Protein AF-0000000073542722 (afdb_homodimer)

Radius of gyration: 21.99 Å; Cα contacts (8 Å, |Δi|>4): 439; chains: 2; bounding box: 62×52×45 Å

Foldseek 3Di:
DDCLVCQVVVLVVLVVVCVVVVHDLQFKKWKWAAPDDDQVQVQVQVCVQVQQHGKGWPDWDQDPVVNTITTIIGGPHGHDPVRDDQWTARPPPRDTIGMHGHPPPSVPPPPPVCCVVVVLVVLQVPPDPPPVDDDCVVVSVVVSVVSVVVVVVVD/DDCLVCQVVVQVVLVVVCVVVVHDLQFKKWKWAAPDDDQVQVQVQVCVQVQQHGKHWPDWDQDPVVNTITTIIGGPHGHDPVRDDQWTARPPPRDTIGMHGHPPVSVVPPPPVCVVVVVLVCLQPPPDPCPPDPPCVVVSVVVSVVSVVVVVVVD

Nearest PDB structures (foldseek):
  3ced-assembly3_C  TM=4.565E-01  e=9.344E-01  Staphylococcus aureus subsp. aureus Mu50
  7qg6-assembly1_G  TM=3.590E-01  e=2.496E-01  Homo sapiens
  2pfd-assembly1_A  TM=4.730E-01  e=1.866E+00  Rattus norvegicus
  6m0s-assembly1_A  TM=3.247E-01  e=7.440E+00  Saccharomyces cerevisiae S288C
  3i4p-assembly1_A  TM=2.756E-01  e=4.791E+00  Agrobacterium fabrum str. C58

InterPro domains:
  IPR026523 Paraneoplastic antigen Ma [PTHR23095] (13-101)
  IPR048271 Paraneoplastic antigen Ma-like, N-terminal domain [PF20846] (13-100)

Organism: Merluccius polli (NCBI:txid89951)

Sequence (310 aa):
MDIQSVQAELVTELREWCEGEFLDEETALFALAPRGHEVAEIEETLGTVKAFGRVRVRGRKFNTKLNRLSVLCETREKLDPTKIPPDVKHPTTEDSWPVIIVGERTALGDAVKTPLKSLLDASASNDSAEYGHSGCWICCRKLRSLLVKIAAIVAMDIQSVQAELVTELREWCEGEFLDEETALFALAPRGHEVAEIEETLGTVKAFGRVRVRGRKFNTKLNRLSVLCETREKLDPTKIPPDVKHPTTEDSWPVIIVGERTALGDAVKTPLKSLLDASASNDSAEYGHSGCWICCRKLRSLLVKIAAIVA

Secondary structure (DSSP, 8-state):
--GGGGHHHHHHHHHHHHHHHT--GGGEEEEEE-TT--HHHHHHHHTTSGGG-SEEEEEEEEETTTTEEEEEEEESSPP-TTT--SEEE-TTT--EEEEEETT---SS-TTTHHHHHHHHHHHHHTT-----STT-HHHHHHHHHHHHHHHHHH-/--GGGGHHHHHHHHHHHHHHHT--GGGEEEEEE-TT--HHHHHHHHTTSGGG-SEEEEEEEEETTTTEEEEEEEESSPP-TTT--SEEE-TTT--EEEEEETT---SS-HHHHHHHHHHHHHHHHTT------GGGHHHHHHHHHHHHHHHHHH-

Solvent-accessible surface area (backbone atoms only — not comparable to full-atom values): 17109 Å² total; per-residue (Å²): 110,60,66,80,71,44,42,71,59,50,41,52,50,51,52,25,34,26,60,37,61,70,48,61,63,56,27,34,35,38,37,40,34,70,77,90,67,51,70,68,56,50,28,54,45,56,32,67,42,70,61,34,37,58,44,42,78,70,43,41,26,39,34,75,66,69,69,25,25,43,29,39,32,39,33,72,32,68,63,50,78,90,67,56,62,65,50,46,58,35,88,84,82,61,48,73,22,44,47,48,49,70,78,61,65,51,83,72,54,84,60,54,66,46,45,51,52,42,42,52,50,44,48,63,59,54,68,64,76,68,68,79,68,85,85,57,61,67,63,53,52,52,50,41,55,48,48,51,50,49,44,49,57,67,70,98,61,65,78,68,41,39,65,60,50,40,52,50,50,52,24,33,26,63,38,61,70,48,59,62,56,27,34,35,36,38,40,36,68,75,90,69,51,70,71,57,50,27,54,43,56,34,67,41,72,61,34,37,59,45,41,77,70,43,41,24,39,33,75,63,68,69,27,25,42,28,38,32,38,32,70,33,68,63,50,81,89,66,55,62,64,51,45,59,35,89,85,81,60,48,73,24,43,46,47,50,71,78,60,68,44,84,73,46,85,65,52,64,48,45,51,52,43,42,51,50,42,54,64,59,59,70,64,81,68,72,78,70,85,86,55,60,67,60,51,54,52,50,43,55,46,46,52,50,48,44,56,63,73,77

pLDDT: mean 75.58, std 27.24, range [29.19, 98.88]

Structure (mmCIF, N/CA/C/O backbone):
data_AF-0000000073542722-model_v1
#
loop_
_entity.id
_entity.type
_entity.pdbx_description
1 polymer 'Paraneoplastic antigen Ma-like N-terminal domain-containing protein'
#
loop_
_atom_site.group_PDB
_atom_site.id
_atom_site.type_symbol
_atom_site.label_atom_id
_atom_site.label_alt_id
_atom_site.label_comp_id
_atom_site.label_asym_id
_atom_site.label_entity_id
_atom_site.label_seq_id
_atom_site.pdbx_PDB_ins_code
_atom_site.Cartn_x
_atom_site.Cartn_y
_atom_site.Cartn_z
_atom_site.occupancy
_atom_site.B_iso_or_equiv
_atom_site.auth_seq_id
_atom_site.auth_comp_id
_atom_site.auth_asym_id
_atom_site.auth_atom_id
_atom_site.pdbx_PDB_model_num
ATOM 1 N N . MET A 1 1 ? -7.281 18.078 -10.078 1 58.59 1 MET A N 1
ATOM 2 C CA . MET A 1 1 ? -8.242 17.578 -9.102 1 58.59 1 MET A CA 1
ATOM 3 C C . MET A 1 1 ? -7.871 18.031 -7.695 1 58.59 1 MET A C 1
ATOM 5 O O . MET A 1 1 ? -6.691 18.188 -7.375 1 58.59 1 MET A O 1
ATOM 9 N N . ASP A 1 2 ? -8.844 18.5 -7.102 1 76.5 2 ASP A N 1
ATOM 10 C CA . ASP A 1 2 ? -8.648 19.031 -5.754 1 76.5 2 ASP A CA 1
ATOM 11 C C . ASP A 1 2 ? -8.547 17.906 -4.727 1 76.5 2 ASP A C 1
ATOM 13 O O . ASP A 1 2 ? -9.297 16.922 -4.797 1 76.5 2 ASP A O 1
ATOM 17 N N . ILE A 1 3 ? -7.598 17.906 -3.889 1 81.69 3 ILE A N 1
ATOM 18 C CA . ILE A 1 3 ? -7.309 16.906 -2.869 1 81.69 3 ILE A CA 1
ATOM 19 C C . ILE A 1 3 ? -8.531 16.719 -1.976 1 81.69 3 ILE A C 1
ATOM 21 O O . ILE A 1 3 ? -8.805 15.602 -1.521 1 81.69 3 ILE A O 1
ATOM 25 N N . GLN A 1 4 ? -9.234 17.797 -1.772 1 77.75 4 GLN A N 1
ATOM 26 C CA . GLN A 1 4 ? -10.414 17.719 -0.908 1 77.75 4 GLN A CA 1
ATOM 27 C C . GLN A 1 4 ? -11.484 16.812 -1.507 1 77.75 4 GLN A C 1
ATOM 29 O O . GLN A 1 4 ? -12.211 16.141 -0.776 1 77.75 4 GLN A O 1
ATOM 34 N N . SER A 1 5 ? -11.508 16.75 -2.811 1 78.62 5 SER A N 1
ATOM 35 C CA . SER A 1 5 ? -12.539 15.969 -3.482 1 78.62 5 SER A CA 1
ATOM 36 C C . SER A 1 5 ? -12.227 14.477 -3.422 1 78.62 5 SER A C 1
ATOM 38 O O . SER A 1 5 ? -13.117 13.641 -3.59 1 78.62 5 SER A O 1
ATOM 40 N N . VAL A 1 6 ? -10.992 14.133 -3.094 1 84.94 6 VAL A N 1
ATOM 41 C CA . VAL A 1 6 ? -10.609 12.727 -3.107 1 84.94 6 VAL A CA 1
ATOM 42 C C . VAL A 1 6 ? -10.102 12.312 -1.729 1 84.94 6 VAL A C 1
ATOM 44 O O . VAL A 1 6 ? -9.406 11.305 -1.593 1 84.94 6 VAL A O 1
ATOM 47 N N . GLN A 1 7 ? -10.406 13.07 -0.742 1 87.25 7 GLN A N 1
ATOM 48 C CA . GLN A 1 7 ? -9.875 12.836 0.598 1 87.25 7 GLN A CA 1
ATOM 49 C C . GLN A 1 7 ? -10.344 11.492 1.147 1 87.25 7 GLN A C 1
ATOM 51 O O . GLN A 1 7 ? -9.57 10.766 1.775 1 87.25 7 GLN A O 1
ATOM 56 N N . ALA A 1 8 ? -11.641 11.164 0.951 1 86 8 ALA A N 1
ATOM 57 C CA . ALA A 1 8 ? -12.172 9.898 1.442 1 86 8 ALA A CA 1
ATOM 58 C C . ALA A 1 8 ? -11.461 8.711 0.798 1 86 8 ALA A C 1
ATOM 60 O O . ALA A 1 8 ? -11.18 7.711 1.461 1 86 8 ALA A O 1
ATOM 61 N N . GLU A 1 9 ? -11.203 8.891 -0.503 1 88.75 9 GLU A N 1
ATOM 62 C CA . GLU A 1 9 ? -10.492 7.844 -1.223 1 88.75 9 GLU A CA 1
ATOM 63 C C . GLU A 1 9 ? -9.062 7.703 -0.713 1 88.75 9 GLU A C 1
ATOM 65 O O . GLU A 1 9 ? -8.539 6.59 -0.595 1 88.75 9 GLU A O 1
ATOM 70 N N . LEU A 1 10 ? -8.438 8.781 -0.397 1 94.12 10 LEU A N 1
ATOM 71 C CA . LEU A 1 10 ? -7.062 8.781 0.094 1 94.12 10 LEU A CA 1
ATOM 72 C C . LEU A 1 10 ? -6.984 8.148 1.48 1 94.12 10 LEU A C 1
ATOM 74 O O . LEU A 1 10 ? -6.039 7.414 1.78 1 94.12 10 LEU A O 1
ATOM 78 N N . VAL A 1 11 ? -8.016 8.391 2.342 1 94.25 11 VAL A N 1
ATOM 79 C CA . VAL A 1 11 ? -8.047 7.809 3.676 1 94.25 11 VAL A CA 1
ATOM 80 C C . VAL A 1 11 ? -8.25 6.297 3.574 1 94.25 11 VAL A C 1
ATOM 82 O O . VAL A 1 11 ? -7.633 5.531 4.316 1 94.25 11 VAL A O 1
ATOM 85 N N . THR A 1 12 ? -9.109 5.891 2.664 1 92.56 12 THR A N 1
ATOM 86 C CA . THR A 1 12 ? -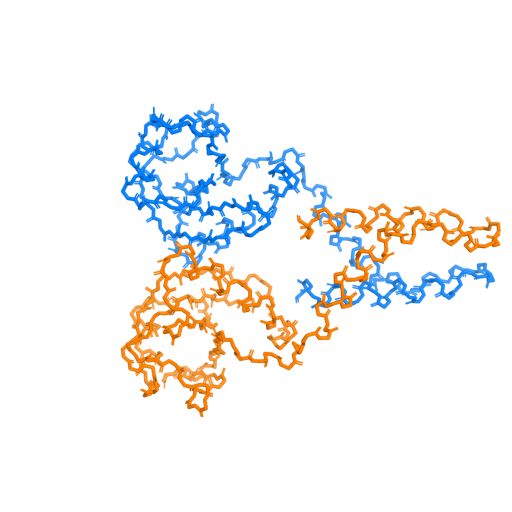9.32 4.461 2.457 1 92.56 12 THR A CA 1
ATOM 87 C C . THR A 1 12 ? -8.031 3.785 2.004 1 92.56 12 THR A C 1
ATOM 89 O O . THR A 1 12 ? -7.68 2.713 2.5 1 92.56 12 THR A O 1
ATOM 92 N N . GLU A 1 13 ? -7.348 4.445 1.066 1 95.38 13 GLU A N 1
ATOM 93 C CA . GLU A 1 13 ? -6.082 3.887 0.596 1 95.38 13 GLU A CA 1
ATOM 94 C C . GLU A 1 13 ? -5.055 3.82 1.724 1 95.38 13 GLU A C 1
ATOM 96 O O . GLU A 1 13 ? -4.301 2.852 1.826 1 95.38 13 GLU A O 1
ATOM 101 N N . LEU A 1 14 ? -5.016 4.848 2.514 1 97.31 14 LEU A N 1
ATOM 102 C CA . LEU A 1 14 ? -4.113 4.875 3.66 1 97.31 14 LEU A CA 1
ATOM 103 C C . LEU A 1 14 ? -4.406 3.717 4.609 1 97.31 14 LEU A C 1
ATOM 105 O O . LEU A 1 14 ? -3.488 3.037 5.066 1 97.31 14 LEU A O 1
ATOM 109 N N . ARG A 1 15 ? -5.637 3.434 4.926 1 95.69 15 ARG A N 1
ATOM 110 C CA . ARG A 1 15 ? -6.027 2.346 5.816 1 95.69 15 ARG A CA 1
ATOM 111 C C . ARG A 1 15 ? -5.637 0.992 5.234 1 95.69 15 ARG A C 1
ATOM 113 O O . ARG A 1 15 ? -5.113 0.131 5.945 1 95.69 15 ARG A O 1
ATOM 120 N N . GLU A 1 16 ? -5.898 0.826 3.969 1 95.81 16 GLU A N 1
ATOM 121 C CA . GLU A 1 16 ? -5.566 -0.423 3.289 1 95.81 16 GLU A CA 1
ATOM 122 C C . GLU A 1 16 ? -4.062 -0.672 3.297 1 95.81 16 GLU A C 1
ATOM 124 O O . GLU A 1 16 ? -3.617 -1.812 3.447 1 95.81 16 GLU A O 1
ATOM 129 N N . TRP A 1 17 ? -3.336 0.405 3.055 1 98.44 17 TRP A N 1
ATOM 130 C CA . TRP A 1 17 ? -1.883 0.283 3.031 1 98.44 17 TRP A CA 1
ATOM 131 C C . TRP A 1 17 ? -1.337 -0.008 4.426 1 98.44 17 TRP A C 1
ATOM 133 O O . TRP A 1 17 ? -0.452 -0.851 4.59 1 98.44 17 TRP A O 1
ATOM 143 N N . CYS A 1 18 ? -1.857 0.597 5.516 1 97.44 18 CYS A N 1
ATOM 144 C CA . CYS A 1 18 ? -1.473 0.306 6.895 1 97.44 18 CYS A CA 1
ATOM 145 C C . CYS A 1 18 ? -1.738 -1.154 7.238 1 97.44 18 CYS A C 1
ATOM 147 O O . CYS A 1 18 ? -0.894 -1.818 7.84 1 97.44 18 CYS A O 1
ATOM 149 N N . GLU A 1 19 ? -2.908 -1.57 6.863 1 96.12 19 GLU A N 1
ATOM 150 C CA . GLU A 1 19 ? -3.252 -2.965 7.129 1 96.12 19 GLU A CA 1
ATOM 151 C C . GLU A 1 19 ? -2.262 -3.914 6.461 1 96.12 19 GLU A C 1
ATOM 153 O O . GLU A 1 19 ? -1.812 -4.883 7.074 1 96.12 19 GLU A O 1
ATOM 158 N N . GLY A 1 20 ? -1.967 -3.619 5.215 1 97.19 20 GLY A N 1
ATOM 159 C CA . GLY A 1 20 ? -1.05 -4.484 4.488 1 97.19 20 GLY A CA 1
ATOM 160 C C . GLY A 1 20 ? 0.352 -4.488 5.07 1 97.19 20 GLY A C 1
ATOM 161 O O . GLY A 1 20 ? 1.023 -5.52 5.078 1 97.19 20 GLY A O 1
ATOM 162 N N . GLU A 1 21 ? 0.78 -3.348 5.562 1 97.5 21 GLU A N 1
ATOM 163 C CA . GLU A 1 21 ? 2.131 -3.211 6.098 1 97.5 21 GLU A CA 1
ATOM 164 C C . GLU A 1 21 ? 2.156 -3.461 7.602 1 97.5 21 GLU A C 1
ATOM 166 O O . GLU A 1 21 ? 3.211 -3.379 8.234 1 97.5 21 GLU A O 1
ATOM 171 N N . PHE A 1 22 ? 1.086 -3.766 8.148 1 96.31 22 PHE A N 1
ATOM 172 C CA . PHE A 1 22 ? 0.956 -3.994 9.586 1 96.31 22 PHE A CA 1
ATOM 173 C C . PHE A 1 22 ? 1.427 -2.777 10.375 1 96.31 22 PHE A C 1
ATOM 175 O O . PHE A 1 22 ? 2.221 -2.906 11.305 1 96.31 22 PHE A O 1
ATOM 182 N N . LEU A 1 23 ? 0.949 -1.626 9.945 1 97.44 23 LEU A N 1
ATOM 183 C CA . LEU A 1 23 ? 1.237 -0.375 10.633 1 97.44 23 LEU A CA 1
ATOM 184 C C . LEU A 1 23 ? 0.064 0.041 11.516 1 97.44 23 LEU A C 1
ATOM 186 O O . LEU A 1 23 ? -1.091 -0.251 11.203 1 97.44 23 LEU A O 1
ATOM 190 N N . ASP A 1 24 ? 0.452 0.712 12.633 1 97.44 24 ASP A N 1
ATOM 191 C CA . ASP A 1 24 ? -0.558 1.35 13.477 1 97.44 24 ASP A CA 1
ATOM 192 C C . ASP A 1 24 ? -1.051 2.652 12.844 1 97.44 24 ASP A C 1
ATOM 194 O O . ASP A 1 24 ? -0.267 3.578 12.625 1 97.44 24 ASP A O 1
ATOM 198 N N . GLU A 1 25 ? -2.326 2.699 12.578 1 96.31 25 GLU A N 1
ATOM 199 C CA . GLU A 1 25 ? -2.934 3.863 11.938 1 96.31 25 GLU A CA 1
ATOM 200 C C . GLU A 1 25 ? -2.725 5.121 12.781 1 96.31 25 GLU A C 1
ATOM 202 O O . GLU A 1 25 ? -2.734 6.234 12.25 1 96.31 25 GLU A O 1
ATOM 207 N N . GLU A 1 26 ? -2.467 5.004 14.078 1 96.38 26 GLU A N 1
ATOM 208 C CA . GLU A 1 26 ? -2.291 6.148 14.969 1 96.38 26 GLU A CA 1
ATOM 209 C C . GLU A 1 26 ? -0.931 6.809 14.758 1 96.38 26 GLU A C 1
ATOM 211 O O . GLU A 1 26 ? -0.708 7.938 15.195 1 96.38 26 GLU A O 1
ATOM 216 N N . THR A 1 27 ? -0.002 6.082 14.031 1 98.25 27 THR A N 1
ATOM 217 C CA . THR A 1 27 ? 1.337 6.613 13.797 1 98.25 27 THR A CA 1
ATOM 218 C C . THR A 1 27 ? 1.651 6.652 12.305 1 98.25 27 THR A C 1
ATOM 220 O O . THR A 1 27 ? 2.818 6.73 11.914 1 98.25 27 THR A O 1
ATOM 223 N N . ALA A 1 28 ? 0.567 6.523 11.461 1 98.5 28 ALA A N 1
ATOM 224 C CA . ALA A 1 28 ? 0.782 6.465 10.023 1 98.5 28 ALA A CA 1
ATOM 225 C C . ALA A 1 28 ? 0.093 7.633 9.32 1 98.5 28 ALA A C 1
ATOM 227 O O . ALA A 1 28 ? -0.992 8.055 9.719 1 98.5 28 ALA A O 1
ATOM 228 N N . LEU A 1 29 ? 0.715 8.203 8.219 1 98 29 LEU A N 1
ATOM 229 C CA . LEU A 1 29 ? 0.141 9.273 7.41 1 98 29 LEU A CA 1
ATOM 230 C C . LEU A 1 29 ? 0.577 9.141 5.953 1 98 29 LEU A C 1
ATOM 232 O O . LEU A 1 29 ? 1.518 8.406 5.645 1 98 29 LEU A O 1
ATOM 236 N N . PHE A 1 30 ? -0.216 9.711 5.09 1 97.62 30 PHE A N 1
ATOM 237 C CA . PHE A 1 30 ? 0.194 9.984 3.719 1 97.62 30 PHE A CA 1
ATOM 238 C C . PHE A 1 30 ? 0.736 11.398 3.588 1 97.62 30 PHE A C 1
ATOM 240 O O . PHE A 1 30 ? 0.126 12.352 4.078 1 97.62 30 PHE A O 1
ATOM 247 N N . ALA A 1 31 ? 1.836 11.547 2.918 1 98.25 31 ALA A N 1
ATOM 248 C CA . ALA A 1 31 ? 2.279 12.82 2.354 1 98.25 31 ALA A CA 1
ATOM 249 C C . ALA A 1 31 ? 2.191 12.805 0.831 1 98.25 31 ALA A C 1
ATOM 251 O O . ALA A 1 31 ? 2.557 11.812 0.191 1 98.25 31 ALA A O 1
ATOM 252 N N . LEU A 1 32 ? 1.625 13.797 0.282 1 97.56 32 LEU A N 1
ATOM 253 C CA . LEU A 1 32 ? 1.564 13.945 -1.168 1 97.56 32 LEU A CA 1
ATOM 254 C C . LEU A 1 32 ? 2.678 14.859 -1.668 1 97.56 32 LEU A C 1
ATOM 256 O O . LEU A 1 32 ? 2.521 16.078 -1.689 1 97.56 32 LEU A O 1
ATOM 260 N N . ALA A 1 33 ? 3.775 14.234 -2.137 1 97.75 33 ALA A N 1
ATOM 261 C CA . ALA A 1 33 ? 4.984 14.961 -2.531 1 97.75 33 ALA A CA 1
ATOM 262 C C . ALA A 1 33 ? 5.137 14.984 -4.047 1 97.75 33 ALA A C 1
ATOM 264 O O . ALA A 1 33 ? 4.621 14.109 -4.746 1 97.75 33 ALA A O 1
ATOM 265 N N . PRO A 1 34 ? 5.785 16.062 -4.543 1 95.31 34 PRO A N 1
ATOM 266 C CA . PRO A 1 34 ? 6.148 16 -5.957 1 95.31 34 PRO A CA 1
ATOM 267 C C . PRO A 1 34 ? 7.051 14.82 -6.289 1 95.31 34 PRO A C 1
ATOM 269 O O . PRO A 1 34 ? 7.66 14.234 -5.391 1 95.31 34 PRO A O 1
ATOM 272 N N . ARG A 1 35 ? 7.027 14.43 -7.59 1 92.94 35 ARG A N 1
ATOM 273 C CA . ARG A 1 35 ? 7.926 13.375 -8.055 1 92.94 35 ARG A CA 1
ATOM 274 C C . ARG A 1 35 ? 9.383 13.82 -7.965 1 92.94 35 ARG A C 1
ATOM 276 O O . ARG A 1 35 ? 9.672 15.016 -7.965 1 92.94 35 ARG A O 1
ATOM 283 N N . GLY A 1 36 ? 10.297 12.836 -7.82 1 90.75 36 GLY A N 1
ATOM 284 C CA . GLY A 1 36 ? 11.711 13.133 -7.98 1 90.75 36 GLY A CA 1
ATOM 285 C C . GLY A 1 36 ? 12.445 13.266 -6.656 1 90.75 36 GLY A C 1
ATOM 286 O O . GLY A 1 36 ? 13.672 13.406 -6.629 1 90.75 36 GLY A O 1
ATOM 287 N N . HIS A 1 37 ? 11.766 13.258 -5.59 1 93.62 37 HIS A N 1
ATOM 288 C CA . HIS A 1 37 ? 12.438 13.32 -4.297 1 93.62 37 HIS A CA 1
ATOM 289 C C . HIS A 1 37 ? 12.836 11.93 -3.811 1 93.62 37 HIS A C 1
ATOM 291 O O . HIS A 1 37 ? 12.055 10.984 -3.92 1 93.62 37 HIS A O 1
ATOM 297 N N . GLU A 1 38 ? 14.031 11.883 -3.205 1 95.25 38 GLU A N 1
ATOM 298 C CA . GLU A 1 38 ? 14.508 10.633 -2.611 1 95.25 38 GLU A CA 1
ATOM 299 C C . GLU A 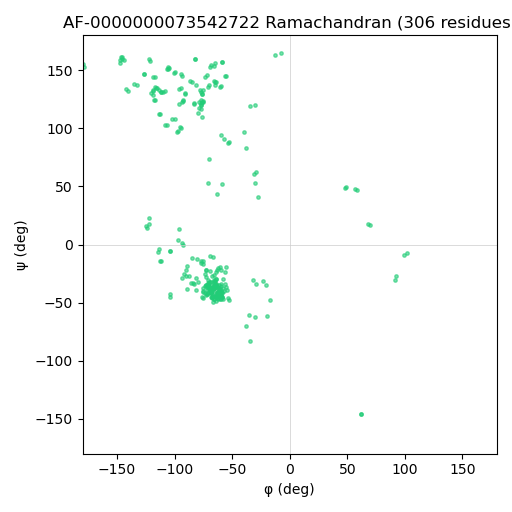1 38 ? 13.93 10.43 -1.216 1 95.25 38 GLU A C 1
ATOM 301 O O . GLU A 1 38 ? 13.484 11.391 -0.577 1 95.25 38 GLU A O 1
ATOM 306 N N . VAL A 1 39 ? 13.945 9.227 -0.77 1 97.31 39 VAL A N 1
ATOM 307 C CA . VAL A 1 39 ? 13.398 8.836 0.523 1 97.31 39 VAL A CA 1
ATOM 308 C C . VAL A 1 39 ? 14 9.695 1.626 1 97.31 39 VAL A C 1
ATOM 310 O O . VAL A 1 39 ? 13.281 10.234 2.471 1 97.31 39 VAL A O 1
ATOM 313 N N . ALA A 1 40 ? 15.305 9.906 1.651 1 97.56 40 ALA A N 1
ATOM 314 C CA . ALA A 1 40 ? 15.984 10.688 2.684 1 97.56 40 ALA A CA 1
ATOM 315 C C . ALA A 1 40 ? 15.492 12.133 2.691 1 97.56 40 ALA A C 1
ATOM 317 O O . ALA A 1 40 ? 15.336 12.734 3.756 1 97.56 40 ALA A O 1
ATOM 318 N N . GLU A 1 41 ? 15.258 12.656 1.539 1 96.5 41 GLU A N 1
ATOM 319 C CA . GLU A 1 41 ? 14.773 14.031 1.428 1 96.5 41 GLU A CA 1
ATOM 320 C C . GLU A 1 41 ? 13.352 14.156 1.973 1 96.5 41 GLU A C 1
ATOM 322 O O . GLU A 1 41 ? 13.016 15.156 2.609 1 96.5 41 GLU A O 1
ATOM 327 N N . ILE A 1 42 ? 12.57 13.195 1.646 1 98.19 42 ILE A N 1
ATOM 328 C CA . ILE A 1 42 ? 11.188 13.203 2.111 1 98.19 42 ILE A CA 1
ATOM 329 C C . ILE A 1 42 ? 11.148 13.102 3.635 1 98.19 42 ILE A C 1
ATOM 331 O O . ILE A 1 42 ? 10.43 13.852 4.297 1 98.19 42 ILE A O 1
ATOM 335 N N . GLU A 1 43 ? 11.945 12.188 4.18 1 98.62 43 GLU A N 1
ATOM 336 C CA . GLU A 1 43 ? 12 12 5.625 1 98.62 43 GLU A CA 1
ATOM 337 C C . GLU A 1 43 ? 12.508 13.258 6.328 1 98.62 43 GLU A C 1
ATOM 339 O O . GLU A 1 43 ? 11.984 13.648 7.371 1 98.62 43 GLU A O 1
ATOM 344 N N . GLU A 1 44 ? 13.445 13.852 5.789 1 97.62 44 GLU A N 1
ATOM 345 C CA . GLU A 1 44 ? 13.977 15.094 6.359 1 97.62 44 GLU A CA 1
ATOM 346 C C . GLU A 1 44 ? 12.93 16.203 6.316 1 97.62 44 GLU A C 1
ATOM 348 O O . GLU A 1 44 ? 12.75 16.938 7.297 1 97.62 44 GLU A O 1
ATOM 353 N N . THR A 1 45 ? 12.211 16.344 5.18 1 97.81 45 THR A N 1
ATOM 354 C CA . THR A 1 45 ? 11.195 17.375 5.027 1 97.81 45 THR A CA 1
ATOM 355 C C . THR A 1 45 ? 10.062 17.188 6.035 1 97.81 45 THR A C 1
ATOM 357 O O . THR A 1 45 ? 9.688 18.125 6.742 1 97.81 45 THR A O 1
ATOM 360 N N . LEU A 1 46 ? 9.562 15.977 6.172 1 98.25 46 LEU A N 1
ATOM 361 C CA . LEU A 1 46 ? 8.445 15.688 7.066 1 98.25 46 LEU A CA 1
ATOM 362 C C . LEU A 1 46 ? 8.891 15.734 8.523 1 98.25 46 LEU A C 1
ATOM 364 O O . LEU A 1 46 ? 8.109 16.094 9.406 1 98.25 46 LEU A O 1
ATOM 368 N N . GLY A 1 47 ? 10.164 15.438 8.727 1 97.81 47 GLY A N 1
ATOM 369 C CA . GLY A 1 47 ? 10.719 15.453 10.07 1 97.81 47 GLY A CA 1
ATOM 370 C C . GLY A 1 47 ? 10.82 16.844 10.656 1 97.81 47 GLY A C 1
ATOM 371 O O . GLY A 1 47 ? 11.031 17.016 11.859 1 97.81 47 GLY A O 1
ATOM 372 N N . THR A 1 48 ? 10.609 17.797 9.891 1 96.44 48 THR A N 1
ATOM 373 C CA . THR A 1 48 ? 10.648 19.172 10.367 1 96.44 48 THR A CA 1
ATOM 374 C C . THR A 1 48 ? 9.406 19.484 11.203 1 96.44 48 THR A C 1
ATOM 376 O O . THR A 1 48 ? 9.398 20.453 11.961 1 96.44 48 THR A O 1
ATOM 379 N N . VAL A 1 49 ? 8.305 18.75 10.945 1 97.38 49 VAL A N 1
ATOM 380 C CA . VAL A 1 49 ? 7.09 18.938 11.727 1 97.38 49 VAL A CA 1
ATOM 381 C C . VAL A 1 49 ? 7.246 18.281 13.094 1 97.38 49 VAL A C 1
ATOM 383 O O . VAL A 1 49 ? 7.312 17.047 13.188 1 97.38 49 VAL A O 1
ATOM 386 N N . LYS A 1 50 ? 7.344 18.969 14.094 1 96.75 50 LYS A N 1
ATOM 387 C CA . LYS A 1 50 ? 7.598 18.5 15.453 1 96.75 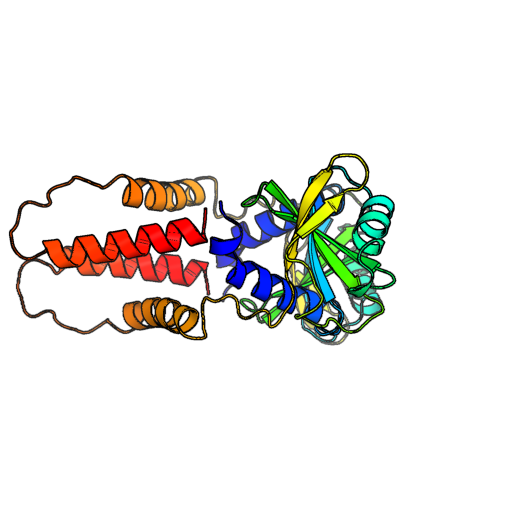50 LYS A CA 1
ATOM 388 C C . LYS A 1 50 ? 6.578 17.453 15.867 1 96.75 50 LYS A C 1
ATOM 390 O O . LYS A 1 50 ? 6.914 16.5 16.578 1 96.75 50 LYS A O 1
ATOM 395 N N . ALA A 1 51 ? 5.316 17.578 15.516 1 97.31 51 ALA A N 1
ATOM 396 C CA . ALA A 1 51 ? 4.23 16.688 15.914 1 97.31 51 ALA A CA 1
ATOM 397 C C . ALA A 1 51 ? 4.473 15.273 15.391 1 97.31 51 ALA A C 1
ATOM 399 O O . ALA A 1 51 ? 3.867 14.32 15.875 1 97.31 51 ALA A O 1
ATOM 400 N N . PHE A 1 52 ? 5.332 15.125 14.359 1 98.06 52 PHE A N 1
ATOM 401 C CA . PHE A 1 52 ? 5.586 13.812 13.766 1 98.06 52 PHE A CA 1
ATOM 402 C C . PHE A 1 52 ? 6.742 13.117 14.469 1 98.06 52 PHE A C 1
ATOM 404 O O . PHE A 1 52 ? 6.836 11.883 14.453 1 98.06 52 PHE A O 1
ATOM 411 N N . GLY A 1 53 ? 7.723 13.898 15.086 1 97.69 53 GLY A N 1
ATOM 412 C CA . GLY A 1 53 ? 9 13.305 15.445 1 97.69 53 GLY A CA 1
ATOM 413 C C . GLY A 1 53 ? 9.773 12.781 14.242 1 97.69 53 GLY A C 1
ATOM 414 O O . GLY A 1 53 ? 9.797 13.414 13.188 1 97.69 53 GLY A O 1
ATOM 415 N N . ARG A 1 54 ? 10.484 11.688 14.477 1 98.25 54 ARG A N 1
ATOM 416 C CA . ARG A 1 54 ? 11.164 11.039 13.359 1 98.25 54 ARG A CA 1
ATOM 417 C C . ARG A 1 54 ? 10.164 10.375 12.414 1 98.25 54 ARG A C 1
ATOM 419 O O . ARG A 1 54 ? 9.188 9.781 12.859 1 98.25 54 ARG A O 1
ATOM 426 N N . VAL A 1 55 ? 10.406 10.555 11.172 1 98.81 55 VAL A N 1
ATOM 427 C CA . VAL A 1 55 ? 9.516 10 10.156 1 98.81 55 VAL A CA 1
ATOM 428 C C . VAL A 1 55 ? 10.266 8.977 9.305 1 98.81 55 VAL A C 1
ATOM 430 O O . VAL A 1 55 ? 11.43 9.195 8.945 1 98.81 55 VAL A O 1
ATOM 433 N N . ARG A 1 56 ? 9.625 7.859 9.055 1 98.81 56 ARG A N 1
ATOM 434 C CA . ARG A 1 56 ? 10.164 6.828 8.172 1 98.81 56 ARG A CA 1
ATOM 435 C C . ARG A 1 56 ? 9.227 6.574 7 1 98.81 56 ARG A C 1
ATOM 437 O O . ARG A 1 56 ? 8.016 6.398 7.188 1 98.81 56 ARG A O 1
ATOM 444 N N . VAL A 1 57 ? 9.773 6.586 5.82 1 98.75 57 VAL A N 1
ATOM 445 C CA . VAL A 1 57 ? 9.008 6.23 4.629 1 98.75 57 VAL A CA 1
ATOM 446 C C . VAL A 1 57 ? 8.844 4.711 4.559 1 98.75 57 VAL A C 1
ATOM 448 O O . VAL A 1 57 ? 9.82 3.969 4.668 1 98.75 57 VAL A O 1
ATOM 451 N N . ARG A 1 58 ? 7.617 4.273 4.375 1 98.56 58 ARG A N 1
ATOM 452 C CA . ARG A 1 58 ? 7.309 2.85 4.332 1 98.56 58 ARG A CA 1
ATOM 453 C C . ARG A 1 58 ? 6.887 2.424 2.93 1 98.56 58 ARG A C 1
ATOM 455 O O . ARG A 1 58 ? 6.824 1.229 2.631 1 98.56 58 ARG A O 1
ATOM 462 N N . GLY A 1 59 ? 6.574 3.389 2.031 1 98.44 59 GLY A N 1
ATOM 463 C CA . GLY A 1 59 ? 6.203 3.109 0.653 1 98.44 59 GLY A CA 1
ATOM 464 C C . GLY A 1 59 ? 5.91 4.363 -0.152 1 98.44 59 GLY A C 1
ATOM 465 O O . GLY A 1 59 ? 5.625 5.418 0.416 1 98.44 59 GLY A O 1
ATOM 466 N N . ARG A 1 60 ? 6.062 4.266 -1.421 1 98.44 60 ARG A N 1
ATOM 467 C CA . ARG A 1 60 ? 5.762 5.348 -2.355 1 98.44 60 ARG A CA 1
ATOM 468 C C . ARG A 1 60 ? 4.984 4.824 -3.561 1 98.44 60 ARG A C 1
ATOM 470 O O . ARG A 1 60 ? 5.254 3.729 -4.055 1 98.44 60 ARG A O 1
ATOM 477 N N . LYS A 1 61 ? 4.031 5.543 -3.963 1 98.19 61 LYS A N 1
ATOM 478 C CA . LYS A 1 61 ? 3.211 5.238 -5.133 1 98.19 61 LYS A CA 1
ATOM 479 C C . LYS A 1 61 ? 2.859 6.508 -5.902 1 98.19 61 LYS A C 1
ATOM 481 O O . LYS A 1 61 ? 2.475 7.516 -5.305 1 98.19 61 LYS A O 1
ATOM 486 N N . PHE A 1 62 ? 3.016 6.426 -7.195 1 97.69 62 PHE A N 1
ATOM 487 C CA . PHE A 1 62 ? 2.625 7.586 -7.988 1 97.69 62 PHE A CA 1
ATOM 488 C C . PHE A 1 62 ? 1.11 7.648 -8.148 1 97.69 62 PHE A C 1
ATOM 490 O O . PHE A 1 62 ? 0.485 6.676 -8.578 1 97.69 62 PHE A O 1
ATOM 497 N N . ASN A 1 63 ? 0.627 8.766 -7.746 1 95.06 63 ASN A N 1
ATOM 498 C CA . ASN A 1 63 ? -0.795 9.055 -7.895 1 95.06 63 ASN A CA 1
ATOM 499 C C . ASN A 1 63 ? -1.078 9.844 -9.172 1 95.06 63 ASN A C 1
ATOM 501 O O . ASN A 1 63 ? -0.972 11.07 -9.188 1 95.06 63 ASN A O 1
ATOM 505 N N . THR A 1 64 ? -1.535 9.148 -10.156 1 89.88 64 THR A N 1
ATOM 506 C CA . THR A 1 64 ? -1.711 9.727 -11.484 1 89.88 64 THR A CA 1
ATOM 507 C C . THR A 1 64 ? -2.803 10.797 -11.469 1 89.88 64 THR A C 1
ATOM 509 O O . THR A 1 64 ? -2.701 11.805 -12.164 1 89.88 64 THR A O 1
ATOM 512 N N . LYS A 1 65 ? -3.859 10.57 -10.672 1 85.25 65 LYS A N 1
ATOM 513 C CA . LYS A 1 65 ? -4.973 11.516 -10.594 1 85.25 65 LYS A CA 1
ATOM 514 C C . LYS A 1 65 ? -4.523 12.852 -10.016 1 85.25 65 LYS A C 1
ATOM 516 O O . LYS A 1 65 ? -5.016 13.906 -10.422 1 85.25 65 LYS A O 1
ATOM 521 N N . LEU A 1 66 ? -3.576 12.859 -9.102 1 90.31 66 LEU A N 1
ATOM 522 C CA . LEU A 1 66 ? -3.135 14.062 -8.398 1 90.31 66 LEU A CA 1
ATOM 523 C C . LEU A 1 66 ? -1.794 14.547 -8.938 1 90.31 66 LEU A C 1
ATOM 525 O O . LEU A 1 66 ? -1.367 15.664 -8.641 1 90.31 66 LEU A O 1
ATOM 529 N N . ASN A 1 67 ? -1.225 13.703 -9.883 1 93.44 67 ASN A N 1
ATOM 530 C CA . ASN A 1 67 ? 0.118 13.992 -10.375 1 93.44 67 ASN A CA 1
ATOM 531 C C . ASN A 1 67 ? 1.088 14.273 -9.234 1 93.44 67 ASN A C 1
ATOM 533 O O . ASN A 1 67 ? 1.757 15.312 -9.219 1 93.44 67 ASN A O 1
ATOM 537 N N . ARG A 1 68 ? 1.101 13.367 -8.172 1 96 68 ARG A N 1
ATOM 538 C CA . ARG A 1 68 ? 1.946 13.414 -6.984 1 96 68 ARG A CA 1
ATOM 539 C C . ARG A 1 68 ? 2.326 12.016 -6.52 1 96 68 ARG A C 1
ATOM 541 O O . ARG A 1 68 ? 1.723 11.031 -6.945 1 96 68 ARG A O 1
ATOM 548 N N . LEU A 1 69 ? 3.377 11.945 -5.707 1 97.56 69 LEU A N 1
ATOM 549 C CA . LEU A 1 69 ? 3.686 10.711 -4.996 1 97.56 69 LEU A CA 1
ATOM 550 C C . LEU A 1 69 ? 2.863 10.602 -3.715 1 97.56 69 LEU A C 1
ATOM 552 O O . LEU A 1 69 ? 2.854 11.523 -2.898 1 97.56 69 LEU A O 1
ATOM 556 N N . SER A 1 70 ? 2.105 9.562 -3.588 1 97.69 70 SER A N 1
ATOM 557 C CA . SER A 1 70 ? 1.6 9.172 -2.277 1 97.69 70 SER A CA 1
ATOM 558 C C . SER A 1 70 ? 2.668 8.445 -1.465 1 97.69 70 SER A C 1
ATOM 560 O O . SER A 1 70 ? 3.129 7.375 -1.856 1 97.69 70 SER A O 1
ATOM 562 N N . VAL A 1 71 ? 3.018 9.023 -0.377 1 98.75 71 VAL A N 1
ATOM 563 C CA . VAL A 1 71 ? 4.098 8.477 0.439 1 98.75 71 VAL A CA 1
ATOM 564 C C . VAL A 1 71 ? 3.537 7.988 1.773 1 98.75 71 VAL A C 1
ATOM 566 O O . VAL A 1 71 ? 3.014 8.781 2.561 1 98.75 71 VAL A O 1
ATOM 569 N N . LEU A 1 72 ? 3.57 6.676 1.979 1 98.81 72 LEU A N 1
ATOM 570 C CA . LEU A 1 72 ? 3.209 6.098 3.27 1 98.81 72 LEU A CA 1
ATOM 571 C C . LEU A 1 72 ? 4.328 6.297 4.285 1 98.81 72 LEU A C 1
ATOM 573 O O . LEU A 1 72 ? 5.461 5.863 4.059 1 98.81 72 LEU A O 1
ATOM 577 N N . CYS A 1 73 ? 3.943 6.953 5.391 1 98.88 73 CYS A N 1
ATOM 578 C CA . CYS A 1 73 ? 4.949 7.285 6.391 1 98.88 73 CYS A CA 1
ATOM 579 C C . CYS A 1 73 ? 4.539 6.773 7.766 1 98.88 73 CYS A C 1
ATOM 581 O O . CYS A 1 73 ? 3.352 6.723 8.086 1 98.88 73 CYS A O 1
ATOM 583 N N . GLU A 1 74 ? 5.559 6.398 8.508 1 98.81 74 GLU A N 1
ATOM 584 C CA . GLU A 1 74 ? 5.422 6.07 9.922 1 98.81 74 GLU A CA 1
ATOM 585 C C . GLU A 1 74 ? 6.117 7.105 10.797 1 98.81 74 GLU A C 1
ATOM 587 O O . GLU A 1 74 ? 7.25 7.5 10.516 1 98.81 74 GLU A O 1
ATOM 592 N N . THR A 1 75 ? 5.395 7.559 11.805 1 98.69 75 THR A N 1
ATOM 593 C CA . THR A 1 75 ? 5.934 8.562 12.719 1 98.69 75 THR A CA 1
ATOM 594 C C . THR A 1 75 ? 6.316 7.93 14.055 1 98.69 75 THR A C 1
ATOM 596 O O . THR A 1 75 ? 5.754 6.906 14.445 1 98.69 75 THR A O 1
ATOM 599 N N . ARG A 1 76 ? 7.254 8.516 14.688 1 97.62 76 ARG A N 1
ATOM 600 C CA . ARG A 1 76 ? 7.641 8.07 16.031 1 97.62 76 ARG A CA 1
ATOM 601 C C . ARG A 1 76 ? 6.57 8.43 17.047 1 97.62 76 ARG A C 1
ATOM 603 O O . ARG A 1 76 ? 6.297 7.656 17.969 1 97.62 76 ARG A O 1
ATOM 610 N N . GLU A 1 77 ? 5.91 9.578 16.891 1 96.62 77 GLU A N 1
ATOM 611 C CA . GLU A 1 77 ? 4.879 10.062 17.797 1 96.62 77 GLU A CA 1
ATOM 612 C C . GLU A 1 77 ? 3.488 9.641 17.328 1 96.62 77 GLU A C 1
ATOM 614 O O . GLU A 1 77 ? 3.236 9.531 16.125 1 96.62 77 GLU A O 1
ATOM 619 N N . LYS A 1 78 ? 2.646 9.367 18.297 1 97.12 78 LYS A N 1
ATOM 620 C CA . LYS A 1 78 ? 1.231 9.25 17.969 1 97.12 78 LYS A CA 1
ATOM 621 C C . LYS A 1 78 ? 0.696 10.547 17.359 1 97.12 78 LYS A C 1
ATOM 623 O O . LYS A 1 78 ? 1.009 11.633 17.859 1 97.12 78 LYS A O 1
ATOM 628 N N . LEU A 1 79 ? -0.057 10.422 16.359 1 96.81 79 LEU A N 1
ATOM 629 C CA . LEU A 1 79 ? -0.553 11.586 15.633 1 96.81 79 LEU A CA 1
ATOM 630 C C . LEU A 1 79 ? -1.727 12.219 16.375 1 96.81 79 LEU A C 1
ATOM 632 O O . LEU A 1 79 ? -2.723 11.555 16.656 1 96.81 79 LEU A O 1
ATOM 636 N N . ASP A 1 80 ? -1.555 13.414 16.672 1 94.75 80 ASP A N 1
ATOM 637 C CA . ASP A 1 80 ? -2.607 14.258 17.234 1 94.75 80 ASP A CA 1
ATOM 638 C C . ASP A 1 80 ? -3.197 15.188 16.188 1 94.75 80 ASP A C 1
ATOM 640 O O . ASP A 1 80 ? -2.568 16.172 15.789 1 94.75 80 ASP A O 1
ATOM 644 N N . PRO A 1 81 ? -4.387 14.945 15.766 1 93.12 81 PRO A N 1
ATOM 645 C CA . PRO A 1 81 ? -4.988 15.703 14.672 1 93.12 81 PRO A CA 1
ATOM 646 C C . PRO A 1 81 ? -5.012 17.203 14.938 1 93.12 81 PRO A C 1
ATOM 648 O O . PRO A 1 81 ? -5.031 18 14 1 93.12 81 PRO A O 1
ATOM 651 N N . THR A 1 82 ? -4.973 17.594 16.109 1 92.12 82 THR A N 1
ATOM 652 C CA . THR A 1 82 ? -5.055 19.016 16.453 1 92.12 82 THR A CA 1
ATOM 653 C C . THR A 1 82 ? -3.701 19.688 16.266 1 92.12 82 THR A C 1
ATOM 655 O O . THR A 1 82 ? -3.621 20.922 16.203 1 92.12 82 THR A O 1
ATOM 658 N N . LYS A 1 83 ? -2.621 18.969 16.094 1 95.44 83 LYS A N 1
ATOM 659 C CA . LYS A 1 83 ? -1.272 19.531 16.016 1 95.44 83 LYS A CA 1
ATOM 660 C C . LYS A 1 83 ? -0.682 19.328 14.617 1 95.44 83 LYS A C 1
ATOM 662 O O . LYS A 1 83 ? 0.38 19.875 14.305 1 95.44 83 LYS A O 1
ATOM 667 N N . ILE A 1 84 ? -1.367 18.641 13.727 1 95.5 84 ILE A N 1
ATOM 668 C CA . ILE A 1 84 ? -0.855 18.297 12.406 1 95.5 84 ILE A CA 1
ATOM 669 C C . ILE A 1 84 ? -1.333 19.312 11.383 1 95.5 84 ILE A C 1
ATOM 671 O O . ILE A 1 84 ? -2.537 19.531 11.219 1 95.5 84 ILE A O 1
ATOM 675 N N . PRO A 1 85 ? -0.447 19.922 10.758 1 95.06 85 PRO A N 1
ATOM 676 C CA . PRO A 1 85 ? -0.852 20.844 9.695 1 95.06 85 PRO A CA 1
ATOM 677 C C . PRO A 1 85 ? -1.447 20.125 8.484 1 95.06 85 PRO A C 1
ATOM 679 O O . PRO A 1 85 ? -1.118 18.969 8.227 1 95.06 85 PRO A O 1
ATOM 682 N N . PRO A 1 86 ? -2.256 20.812 7.766 1 93.06 86 PRO A N 1
ATOM 683 C CA . PRO A 1 86 ? -2.842 20.203 6.566 1 93.06 86 PRO A CA 1
ATOM 684 C C . PRO A 1 86 ? -1.808 19.938 5.477 1 93.06 86 PRO A C 1
ATOM 686 O O . PRO A 1 86 ? -2 19.047 4.641 1 93.06 86 PRO A O 1
ATOM 689 N N . ASP A 1 87 ? -0.712 20.75 5.469 1 95.69 87 ASP A N 1
ATOM 690 C CA . ASP A 1 87 ? 0.365 20.531 4.508 1 95.69 87 ASP A CA 1
ATOM 691 C C . ASP A 1 87 ? 1.725 20.844 5.129 1 95.69 87 ASP A C 1
ATOM 693 O O . ASP A 1 87 ? 1.804 21.531 6.152 1 95.69 87 ASP A O 1
ATOM 697 N N . VAL A 1 88 ? 2.816 20.297 4.559 1 97.31 88 VAL A N 1
ATOM 698 C CA . VAL A 1 88 ? 4.195 20.547 4.965 1 97.31 88 VAL A CA 1
ATOM 699 C C . VAL A 1 88 ? 4.938 21.281 3.848 1 97.31 88 VAL A C 1
ATOM 701 O O . VAL A 1 88 ? 4.828 20.906 2.678 1 97.31 88 VAL A O 1
ATOM 704 N N . LYS A 1 89 ? 5.609 22.25 4.184 1 95.19 89 LYS A N 1
ATOM 705 C CA . LYS A 1 89 ? 6.406 22.984 3.207 1 95.19 89 LYS A CA 1
ATOM 706 C C . LYS A 1 89 ? 7.824 22.422 3.119 1 95.19 89 LYS A C 1
ATOM 708 O O . LYS A 1 89 ? 8.469 22.188 4.145 1 95.19 89 LYS A O 1
ATOM 713 N N . HIS A 1 90 ? 8.172 22.203 1.951 1 94.06 90 HIS A N 1
ATOM 714 C CA . HIS A 1 90 ? 9.562 21.828 1.748 1 94.06 90 HIS A CA 1
ATOM 715 C C . HIS A 1 90 ? 10.508 22.969 2.109 1 94.06 90 HIS A C 1
ATOM 717 O O . HIS A 1 90 ? 10.266 24.125 1.746 1 94.06 90 HIS A O 1
ATOM 723 N N . PRO A 1 91 ? 11.633 22.734 2.727 1 88.44 91 PRO A N 1
ATOM 724 C CA . PRO A 1 91 ? 12.461 23.797 3.285 1 88.44 91 PRO A CA 1
ATOM 725 C C . PRO A 1 91 ? 13.102 24.672 2.207 1 88.44 91 PRO A C 1
ATOM 727 O O . PRO A 1 91 ? 13.289 25.875 2.412 1 88.44 91 PRO A O 1
ATOM 730 N N . THR A 1 92 ? 13.422 24.094 1.037 1 88.44 92 THR A N 1
ATOM 731 C CA . THR A 1 92 ? 14.172 24.828 0.036 1 88.44 92 THR A CA 1
ATOM 732 C C . THR A 1 92 ? 13.266 25.281 -1.103 1 88.44 92 THR A C 1
ATOM 734 O O . THR A 1 92 ? 13.328 26.438 -1.539 1 88.44 92 THR A O 1
ATOM 737 N N . THR A 1 93 ? 12.344 24.438 -1.664 1 87.75 93 THR A N 1
ATOM 738 C CA . THR A 1 93 ? 11.523 24.75 -2.832 1 87.75 93 THR A CA 1
ATOM 739 C C . THR A 1 93 ? 10.227 25.422 -2.416 1 87.75 93 THR A C 1
ATOM 741 O O . THR A 1 93 ? 9.547 26.031 -3.248 1 87.75 93 THR A O 1
ATOM 744 N N . GLU A 1 94 ? 9.82 25.328 -1.241 1 87.62 94 GLU A N 1
ATOM 745 C CA . GLU A 1 94 ? 8.594 25.891 -0.684 1 87.62 94 GLU A CA 1
ATOM 746 C C . GLU A 1 94 ? 7.363 25.203 -1.272 1 87.62 94 GLU A C 1
ATOM 748 O O . GLU A 1 94 ? 6.258 25.75 -1.214 1 87.62 94 GLU A O 1
ATOM 753 N N . ASP A 1 95 ? 7.625 24.078 -1.835 1 93.31 95 ASP A N 1
ATOM 754 C CA . ASP A 1 95 ? 6.492 23.266 -2.273 1 93.31 95 ASP A CA 1
ATOM 755 C C . ASP A 1 95 ? 5.656 22.797 -1.082 1 93.31 95 ASP A C 1
ATOM 757 O O . ASP A 1 95 ? 6.199 22.453 -0.032 1 93.31 95 ASP A O 1
ATOM 761 N N . SER A 1 96 ? 4.336 22.844 -1.303 1 95.12 96 SER A N 1
ATOM 762 C CA . SER A 1 96 ? 3.4 22.391 -0.276 1 95.12 96 SER A CA 1
ATOM 763 C C . SER A 1 96 ? 3.035 20.922 -0.463 1 95.12 96 SER A C 1
ATOM 765 O O . SER A 1 96 ? 2.576 20.531 -1.536 1 95.12 96 SER A O 1
ATOM 767 N N . TRP A 1 97 ? 3.268 20.109 0.579 1 97.44 97 TRP A N 1
ATOM 768 C CA . TRP A 1 97 ? 2.92 18.703 0.566 1 97.44 97 TRP A CA 1
ATOM 769 C C . TRP A 1 97 ? 1.709 18.422 1.453 1 97.44 97 TRP A C 1
ATOM 771 O O . TRP A 1 97 ? 1.832 18.359 2.678 1 97.44 97 TRP A O 1
ATOM 781 N N . PRO A 1 98 ? 0.532 18.234 0.926 1 97.19 98 PRO A N 1
ATOM 782 C CA . PRO A 1 98 ? -0.625 17.859 1.743 1 97.19 98 PRO A CA 1
ATOM 783 C C . PRO A 1 98 ? -0.384 16.609 2.566 1 97.19 98 PRO A C 1
ATOM 785 O O . PRO A 1 98 ? 0.31 15.688 2.113 1 97.19 98 PRO A O 1
ATOM 788 N N . VAL A 1 99 ? -0.934 16.594 3.705 1 97.25 99 VAL A N 1
ATOM 789 C CA . VAL A 1 99 ? -0.812 15.461 4.617 1 97.25 99 VAL A CA 1
ATOM 790 C C . VAL A 1 99 ? -2.193 14.875 4.906 1 97.25 99 VAL A C 1
ATOM 792 O O . VAL A 1 99 ? -3.139 15.617 5.191 1 97.25 99 VAL A O 1
ATOM 795 N N . ILE A 1 100 ? -2.369 13.539 4.82 1 96.56 100 ILE A N 1
ATOM 796 C CA . ILE A 1 100 ? -3.615 12.82 5.074 1 96.56 100 ILE A CA 1
ATOM 797 C C . ILE A 1 100 ? -3.432 11.875 6.262 1 96.56 100 ILE A C 1
ATOM 799 O O . ILE A 1 100 ? -2.48 11.094 6.297 1 96.56 100 ILE A O 1
ATOM 803 N N . ILE A 1 101 ? -4.203 11.938 7.27 1 97 101 ILE A N 1
ATOM 804 C CA . ILE A 1 101 ? -4.203 11.016 8.398 1 97 101 ILE A CA 1
ATOM 805 C C . ILE A 1 101 ? -5.578 10.367 8.547 1 97 101 ILE A C 1
ATOM 807 O O . ILE A 1 101 ? -6.559 10.852 7.973 1 97 101 ILE A O 1
ATOM 811 N N . VAL A 1 102 ? -5.52 9.227 9.219 1 91.5 102 VAL A N 1
ATOM 812 C CA . VAL A 1 102 ? -6.777 8.539 9.477 1 91.5 102 VAL A CA 1
ATOM 813 C C . VAL A 1 102 ? -7.57 9.305 10.539 1 91.5 102 VAL A C 1
ATOM 815 O O . VAL A 1 102 ? -7.008 9.758 11.539 1 91.5 102 VAL A O 1
ATOM 818 N N . GLY A 1 103 ? -8.82 9.266 10.391 1 76.56 103 GLY A N 1
ATOM 819 C CA . GLY A 1 103 ? -9.688 9.906 11.367 1 76.56 103 GLY A CA 1
ATOM 820 C C . GLY A 1 103 ? -10.023 11.344 11.016 1 76.56 103 GLY A C 1
ATOM 821 O O . GLY A 1 103 ? -10.891 11.953 11.648 1 76.56 103 GLY A O 1
ATOM 822 N N . GLU A 1 104 ? -9.039 11.93 10.344 1 61.19 104 GLU A N 1
ATOM 823 C CA . GLU A 1 104 ? -9.43 13.289 9.984 1 61.19 104 GLU A CA 1
ATOM 824 C C . GLU A 1 104 ? -10.773 13.305 9.25 1 61.19 104 GLU A C 1
ATOM 826 O O . GLU A 1 104 ? -11 12.492 8.344 1 61.19 104 GLU A O 1
ATOM 831 N N . ARG A 1 105 ? -11.75 13.383 10.047 1 44.84 105 ARG A N 1
ATOM 832 C CA . ARG A 1 105 ? -13.109 13.594 9.562 1 44.84 105 ARG A CA 1
ATOM 833 C C . ARG A 1 105 ? -13.117 14.414 8.281 1 44.84 105 ARG A C 1
ATOM 835 O O . ARG A 1 105 ? -12.695 15.57 8.273 1 44.84 105 ARG A O 1
ATOM 842 N N . THR A 1 106 ? -12.453 13.852 7.27 1 44.16 106 THR A N 1
ATOM 843 C CA . THR A 1 106 ? -12.961 14.664 6.168 1 44.16 106 THR A CA 1
ATOM 844 C C . THR A 1 106 ? -14.375 15.148 6.461 1 44.16 106 THR A C 1
ATOM 846 O O . THR A 1 106 ? -15.133 14.484 7.172 1 44.16 106 THR A O 1
ATOM 849 N N . ALA A 1 107 ? -14.5 16.453 6.488 1 33.28 107 ALA A N 1
ATOM 850 C CA . ALA A 1 107 ? -15.859 16.984 6.559 1 33.28 107 ALA A CA 1
ATOM 851 C C . ALA A 1 107 ? -16.859 16.031 5.891 1 33.28 107 ALA A C 1
ATOM 853 O O . ALA A 1 107 ? -18.062 16.312 5.871 1 33.28 107 ALA A O 1
ATOM 854 N N . LEU A 1 108 ? -16.391 15.414 4.883 1 35.81 108 LEU A N 1
ATOM 855 C CA . LEU A 1 108 ? -17.469 14.641 4.289 1 35.81 108 LEU A CA 1
ATOM 856 C C . LEU A 1 108 ? -17.859 13.477 5.195 1 35.81 108 LEU A C 1
ATOM 858 O O . LEU A 1 108 ? -17.016 12.672 5.586 1 35.81 108 LEU A O 1
ATOM 862 N N . GLY A 1 109 ? -18.516 13.68 6.27 1 29.8 109 GLY A N 1
ATOM 863 C CA . GLY A 1 109 ? -19.25 12.797 7.152 1 29.8 109 GLY A CA 1
ATOM 864 C C . GLY A 1 109 ? -19.484 11.422 6.559 1 29.8 109 GLY A C 1
ATOM 865 O O . GLY A 1 109 ? -19.25 11.203 5.363 1 29.8 109 GLY A O 1
ATOM 866 N N . ASP A 1 110 ? -19.875 10.32 7.477 1 34.69 110 ASP A N 1
ATOM 867 C CA . ASP A 1 110 ? -20.625 9.078 7.352 1 34.69 110 ASP A CA 1
ATOM 868 C C . ASP A 1 110 ? -21.531 9.102 6.121 1 34.69 110 ASP A C 1
ATOM 870 O O . ASP A 1 110 ? -22.125 8.094 5.766 1 34.69 110 ASP A O 1
ATOM 874 N N . ALA A 1 111 ? -22.031 10.258 5.84 1 32 111 ALA A N 1
ATOM 875 C CA . ALA A 1 111 ? -23.203 10.266 4.977 1 32 111 ALA A CA 1
ATOM 876 C C . ALA A 1 111 ? -22.859 9.781 3.572 1 32 111 ALA A C 1
ATOM 878 O O . ALA A 1 111 ? -23.734 9.32 2.838 1 32 111 ALA A O 1
ATOM 879 N N . VAL A 1 112 ? -21.672 10.117 3.039 1 30.84 112 VAL A N 1
ATOM 880 C CA . VAL A 1 112 ? -21.609 10.047 1.583 1 30.84 112 VAL A CA 1
ATOM 881 C C . VAL A 1 112 ? -21.266 8.625 1.146 1 30.84 112 VAL A C 1
ATOM 883 O O . VAL A 1 112 ? -21.531 8.234 0.004 1 30.84 112 VAL A O 1
ATOM 886 N N . LYS A 1 113 ? -20.469 7.969 1.979 1 39.25 113 LYS A N 1
ATOM 887 C CA . LYS A 1 113 ? -20.266 6.586 1.554 1 39.25 113 LYS A CA 1
ATOM 888 C C . LYS A 1 113 ? -21.609 5.844 1.443 1 39.25 113 LYS A C 1
ATOM 890 O O . LYS A 1 113 ? -21.719 4.859 0.712 1 39.25 113 LYS A O 1
ATOM 895 N N . THR A 1 114 ? -22.531 6.324 2.305 1 34.12 114 THR A N 1
ATOM 896 C CA . THR A 1 114 ? -23.859 5.73 2.367 1 34.12 114 THR A CA 1
ATOM 897 C C . THR A 1 114 ? -24.641 6.004 1.082 1 34.12 114 THR A C 1
ATOM 899 O O . THR A 1 114 ? -25.344 5.125 0.573 1 34.12 114 THR A O 1
ATOM 902 N N . PRO A 1 115 ? -24.438 7.176 0.759 1 35.62 115 PRO A N 1
ATOM 903 C CA . PRO A 1 115 ? -25.344 7.441 -0.365 1 35.62 115 PRO A CA 1
ATOM 904 C C . PRO A 1 115 ? -24.859 6.805 -1.668 1 35.62 115 PRO A C 1
ATOM 906 O O . PRO A 1 115 ? -25.688 6.32 -2.457 1 35.62 115 PRO A O 1
ATOM 909 N N . LEU A 1 116 ? -23.5 6.844 -1.807 1 34.69 116 LEU A N 1
ATOM 910 C CA . LEU A 1 116 ? -23.047 6.359 -3.109 1 34.69 116 LEU A CA 1
ATOM 911 C C . LEU A 1 116 ? -23.109 4.84 -3.17 1 34.69 116 LEU A C 1
ATOM 913 O O . LEU A 1 116 ? -23.484 4.266 -4.191 1 34.69 116 LEU A O 1
ATOM 917 N N . LYS A 1 117 ? -22.625 4.176 -2.076 1 37.19 117 LYS A N 1
ATOM 918 C CA . LYS A 1 117 ? -22.891 2.742 -2.006 1 37.19 117 LYS A CA 1
ATOM 919 C C . LYS A 1 117 ? -24.391 2.469 -2.008 1 37.19 117 LYS A C 1
ATOM 921 O O . LYS A 1 117 ? -24.859 1.552 -2.688 1 37.19 117 LYS A O 1
ATOM 926 N N . SER A 1 118 ? -25.062 3.277 -1.274 1 36.03 118 SER A N 1
ATOM 927 C CA . SER A 1 118 ? -26.531 3.191 -1.229 1 36.03 118 SER A CA 1
ATOM 928 C C . SER A 1 118 ? -27.141 3.555 -2.576 1 36.03 118 SER A C 1
ATOM 930 O O . SER A 1 118 ? -28.156 2.988 -2.969 1 36.03 118 SER A O 1
ATOM 932 N N . LEU A 1 119 ? -26.5 4.461 -3.176 1 37 119 LEU A N 1
ATOM 933 C CA . LEU A 1 119 ? -27 4.844 -4.492 1 37 119 LEU A CA 1
ATOM 934 C C . LEU A 1 119 ? -26.703 3.754 -5.52 1 37 119 LEU A C 1
ATOM 936 O O . LEU A 1 119 ? -27.562 3.432 -6.348 1 37 119 LEU A O 1
ATOM 940 N N . LEU A 1 120 ? -25.562 3.273 -5.445 1 37.44 120 LEU A N 1
ATOM 941 C CA . LEU A 1 120 ? -25.219 2.154 -6.316 1 37.44 120 LEU A CA 1
ATOM 942 C C . LEU A 1 120 ? -26 0.908 -5.941 1 37.44 120 LEU A C 1
ATOM 944 O O . LEU A 1 120 ? -26.484 0.18 -6.816 1 37.44 120 LEU A O 1
ATOM 948 N N . ASP A 1 121 ? -26.109 0.527 -4.617 1 39.19 121 ASP A N 1
ATOM 949 C CA . ASP A 1 121 ? -27 -0.535 -4.137 1 39.19 121 ASP A CA 1
ATOM 950 C C . ASP A 1 121 ? -28.453 -0.226 -4.457 1 39.19 121 ASP A C 1
ATOM 952 O O . ASP A 1 121 ? -29.234 -1.131 -4.77 1 39.19 121 ASP A O 1
ATOM 956 N N . ALA A 1 122 ? -28.906 1.099 -4.309 1 37.06 122 ALA A N 1
ATOM 957 C CA . ALA A 1 122 ? -30.266 1.535 -4.641 1 37.06 122 ALA A CA 1
ATOM 958 C C . ALA A 1 122 ? -30.516 1.422 -6.141 1 37.06 122 ALA A C 1
ATOM 960 O O . ALA A 1 122 ? -31.641 1.15 -6.562 1 37.06 122 ALA A O 1
ATOM 961 N N . SER A 1 123 ? -29.516 1.677 -6.84 1 36.38 123 SER A N 1
ATOM 962 C CA . SER A 1 123 ? -29.672 1.525 -8.281 1 36.38 123 SER A CA 1
ATOM 963 C C . SER A 1 123 ? -29.719 0.055 -8.688 1 36.38 123 SER A C 1
ATOM 965 O O . SER A 1 123 ? -30.328 -0.302 -9.695 1 36.38 123 SER A O 1
ATOM 967 N N . ALA A 1 124 ? -28.953 -0.653 -7.965 1 32.91 124 ALA A N 1
ATOM 968 C CA . ALA A 1 124 ? -29.047 -2.094 -8.188 1 32.91 124 ALA A CA 1
ATOM 969 C C . ALA A 1 124 ? -30.391 -2.635 -7.727 1 32.91 124 ALA A C 1
ATOM 971 O O . ALA A 1 124 ? -30.844 -3.689 -8.188 1 32.91 124 ALA A O 1
ATOM 972 N N . SER A 1 125 ? -30.812 -2.186 -6.504 1 31.34 125 SER A N 1
ATOM 973 C CA . SER A 1 125 ? -32.062 -2.684 -5.984 1 31.34 125 SER A CA 1
ATOM 974 C C . SER A 1 125 ? -33.25 -2.168 -6.809 1 31.34 125 SER A C 1
ATOM 976 O O . SER A 1 125 ? -34.375 -2.604 -6.613 1 31.34 125 SER A O 1
ATOM 978 N N . ASN A 1 126 ? -33.031 -0.807 -7.227 1 34.06 126 ASN A N 1
ATOM 979 C CA . ASN A 1 126 ? -34.25 -0.355 -7.902 1 34.06 126 ASN A CA 1
ATOM 980 C C . ASN A 1 126 ? -34.531 -1.157 -9.172 1 34.06 126 ASN A C 1
ATOM 982 O O . ASN A 1 126 ? -34 -0.827 -10.242 1 34.06 126 ASN A O 1
ATOM 986 N N . ASP A 1 127 ? -34.375 -2.396 -9.102 1 32.94 127 ASP A N 1
ATOM 987 C CA . ASP A 1 127 ? -35.031 -3.256 -10.078 1 32.94 127 ASP A CA 1
ATOM 988 C C . ASP A 1 127 ? -36.438 -2.73 -10.422 1 32.94 127 ASP A C 1
ATOM 990 O O . ASP A 1 127 ? -36.812 -2.68 -11.594 1 32.94 127 ASP A O 1
ATOM 994 N N . SER A 1 128 ? -37.219 -2.926 -9.328 1 30.03 128 SER A N 1
ATOM 995 C CA . SER A 1 128 ? -38.625 -3.088 -9.594 1 30.03 128 SER A CA 1
ATOM 996 C C . SER A 1 128 ? -39.312 -1.742 -9.828 1 30.03 128 SER A C 1
ATOM 998 O O . SER A 1 128 ? -40.531 -1.658 -9.883 1 30.03 128 SER A O 1
ATOM 1000 N N . ALA A 1 129 ? -38.938 -0.601 -9.219 1 32.16 129 ALA A N 1
ATOM 1001 C CA . ALA A 1 129 ? -40.062 0.328 -9.266 1 32.16 129 ALA A CA 1
ATOM 1002 C C . ALA A 1 129 ? -40.469 0.62 -10.703 1 32.16 129 ALA A C 1
ATOM 1004 O O . ALA A 1 129 ? -39.656 1.04 -11.516 1 32.16 129 ALA A O 1
ATOM 1005 N N . GLU A 1 130 ? -41.438 -0.144 -11.133 1 32.59 130 GLU A N 1
ATOM 1006 C CA . GLU A 1 130 ? -42.438 0.095 -12.148 1 32.59 130 GLU A CA 1
ATOM 1007 C C . GLU A 1 130 ? -42.781 1.579 -12.25 1 32.59 130 GLU A C 1
ATOM 1009 O O . GLU A 1 130 ? -43.406 2.145 -11.344 1 32.59 130 GLU A O 1
ATOM 1014 N N . TYR A 1 131 ? -41.844 2.453 -12.406 1 32.31 131 TYR A N 1
ATOM 1015 C CA . TYR A 1 131 ? -42.469 3.703 -12.828 1 32.31 131 TYR A CA 1
ATOM 1016 C C . TYR A 1 131 ? -43.625 3.441 -13.781 1 32.31 131 TYR A C 1
ATOM 1018 O O . TYR A 1 131 ? -43.469 2.748 -14.789 1 32.31 131 TYR A O 1
ATOM 1026 N N . GLY A 1 132 ? -44.781 3.133 -13.219 1 30.66 132 GLY A N 1
ATOM 1027 C CA . GLY A 1 132 ? -46.031 3.146 -13.992 1 30.66 132 GLY A CA 1
ATOM 1028 C C . GLY A 1 132 ? -45.906 3.922 -15.289 1 30.66 132 GLY A C 1
ATOM 1029 O O . GLY A 1 132 ? -46.812 3.906 -16.109 1 30.66 132 GLY A O 1
ATOM 1030 N N . HIS A 1 133 ? -45.312 5.223 -15.25 1 33.75 133 HIS A N 1
ATOM 1031 C CA . HIS A 1 133 ? -45.812 6.008 -16.391 1 33.75 133 HIS A CA 1
ATOM 1032 C C . HIS A 1 133 ? -45.031 5.656 -17.656 1 33.75 133 HIS A C 1
ATOM 1034 O O . HIS A 1 133 ? -43.875 5.266 -17.594 1 33.75 133 HIS A O 1
ATOM 1040 N N . SER A 1 134 ? -45.531 5.465 -18.844 1 33.09 134 SER A N 1
ATOM 1041 C CA . SER A 1 134 ? -45.406 4.992 -20.219 1 33.09 134 SER A CA 1
ATOM 1042 C C . SER A 1 134 ? -44 5.234 -20.766 1 33.09 134 SER A C 1
ATOM 1044 O O . SER A 1 134 ? -43.469 4.391 -21.469 1 33.09 134 SER A O 1
ATOM 1046 N N . GLY A 1 135 ? -43.406 6.512 -20.891 1 36.81 135 GLY A N 1
ATOM 1047 C CA . GLY A 1 135 ? -42.375 6.875 -21.844 1 36.81 135 GLY A CA 1
ATOM 1048 C C . GLY A 1 135 ? -40.969 6.465 -21.406 1 36.81 135 GLY A C 1
ATOM 1049 O O . GLY A 1 135 ? -40.031 6.551 -22.188 1 36.81 135 GLY A O 1
ATOM 1050 N N . CYS A 1 136 ? -40.688 6.383 -20.047 1 38.88 136 CYS A N 1
ATOM 1051 C CA . CYS A 1 136 ? -39.312 6.523 -19.547 1 38.88 136 CYS A CA 1
ATOM 1052 C C . CYS A 1 136 ? -38.656 5.16 -19.344 1 38.88 136 CYS A C 1
ATOM 1054 O O . CYS A 1 136 ? -37.656 5.047 -18.641 1 38.88 136 CYS A O 1
ATOM 1056 N N . TRP A 1 137 ? -39.219 4.148 -19.844 1 40.72 137 TRP A N 1
ATOM 1057 C CA . TRP A 1 137 ? -38.688 2.809 -19.578 1 40.72 137 TRP A CA 1
ATOM 1058 C C . TRP A 1 137 ? -37.312 2.625 -20.188 1 40.72 137 TRP A C 1
ATOM 1060 O O . TRP A 1 137 ? -36.5 1.869 -19.672 1 40.72 137 TRP A O 1
ATOM 1070 N N . ILE A 1 138 ? -37.094 3.221 -21.422 1 41.72 138 ILE A N 1
ATOM 1071 C CA . ILE A 1 138 ? -35.844 2.924 -22.141 1 41.72 138 ILE A CA 1
ATOM 1072 C C . ILE A 1 138 ? -34.656 3.541 -21.406 1 41.72 138 ILE A C 1
ATOM 1074 O O . ILE A 1 138 ? -33.594 2.938 -21.344 1 41.72 138 ILE A O 1
ATOM 1078 N N . CYS A 1 139 ? -34.875 4.699 -20.859 1 38.91 139 CYS A N 1
ATOM 1079 C CA . CYS A 1 139 ? -33.781 5.395 -20.203 1 38.91 139 CYS A CA 1
ATOM 1080 C C . CYS A 1 139 ? -33.375 4.68 -18.922 1 38.91 139 CYS A C 1
ATOM 1082 O O . CYS A 1 139 ? -32.188 4.637 -18.578 1 38.91 139 CYS A O 1
ATOM 1084 N N . CYS A 1 140 ? -34.344 4.062 -18.281 1 44.53 140 CYS A N 1
ATOM 1085 C CA . CYS A 1 140 ? -34.062 3.4 -17.016 1 44.53 140 CYS A CA 1
ATOM 1086 C C . CYS A 1 140 ? -33.219 2.143 -17.25 1 44.53 140 CYS A C 1
ATOM 1088 O O . CYS A 1 140 ? -32.312 1.84 -16.453 1 44.53 140 CYS A O 1
ATOM 1090 N N . ARG A 1 141 ? -33.406 1.42 -18.312 1 45.31 141 ARG A N 1
ATOM 1091 C CA . ARG A 1 141 ? -32.625 0.201 -18.531 1 45.31 141 ARG A CA 1
ATOM 1092 C C . ARG A 1 141 ? -31.172 0.524 -18.859 1 45.31 141 ARG A C 1
ATOM 1094 O O . ARG A 1 141 ? -30.266 -0.165 -18.391 1 45.31 141 ARG A O 1
ATOM 1101 N N . LYS A 1 142 ? -30.953 1.604 -19.547 1 44.22 142 LYS A N 1
ATOM 1102 C CA . LYS A 1 142 ? -29.562 1.95 -19.891 1 44.22 142 LYS A CA 1
ATOM 1103 C C . LYS A 1 142 ? -28.797 2.383 -18.641 1 44.22 142 LYS A C 1
ATOM 1105 O O . LYS A 1 142 ? -27.625 2.045 -18.484 1 44.22 142 LYS A O 1
ATOM 1110 N N . LEU A 1 143 ? -29.469 3.109 -17.812 1 47.31 143 LEU A N 1
ATOM 1111 C CA . LEU A 1 143 ? -28.812 3.549 -16.578 1 47.31 143 LEU A CA 1
ATOM 1112 C C . LEU A 1 143 ? -28.484 2.359 -15.688 1 47.31 143 LEU A C 1
ATOM 1114 O O . LEU A 1 143 ? -27.422 2.309 -15.078 1 47.31 143 LEU A O 1
ATOM 1118 N N . ARG A 1 144 ? -29.375 1.372 -15.648 1 48.53 144 ARG A N 1
ATOM 1119 C CA . ARG A 1 144 ? -29.062 0.207 -14.828 1 48.53 144 ARG A CA 1
ATOM 1120 C C . ARG A 1 144 ? -27.891 -0.576 -15.406 1 48.53 144 ARG A C 1
ATOM 1122 O O . ARG A 1 144 ? -27.031 -1.06 -14.664 1 48.53 144 ARG A O 1
ATOM 1129 N N . SER A 1 145 ? -27.938 -0.631 -16.75 1 43.81 145 SER A N 1
ATOM 1130 C CA . SER A 1 145 ? -26.812 -1.361 -17.344 1 43.81 145 SER A CA 1
ATOM 1131 C C . SER A 1 145 ? -25.5 -0.629 -17.109 1 43.81 145 SER A C 1
ATOM 1133 O O . SER A 1 145 ? -24.453 -1.261 -16.891 1 43.81 145 SER A O 1
ATOM 1135 N N . LEU A 1 146 ? -25.578 0.669 -17.031 1 46.69 146 LEU A N 1
ATOM 1136 C CA . LEU A 1 146 ? -24.359 1.437 -16.75 1 46.69 146 LEU A CA 1
ATOM 1137 C C . LEU A 1 146 ? -23.969 1.321 -15.289 1 46.69 146 LEU A C 1
ATOM 1139 O O . LEU A 1 146 ? -22.797 1.172 -14.969 1 46.69 146 LEU A O 1
ATOM 1143 N N . LEU A 1 147 ? -24.891 1.343 -14.461 1 46.16 147 LEU A N 1
ATOM 1144 C CA . LEU A 1 147 ? -24.578 1.226 -13.039 1 46.16 147 LEU A CA 1
ATOM 1145 C C . LEU A 1 147 ? -24.078 -0.172 -12.711 1 46.16 147 LEU A C 1
ATOM 1147 O O . LEU A 1 147 ? -23.172 -0.327 -11.891 1 46.16 147 LEU A O 1
ATOM 1151 N N . VAL A 1 148 ? -24.625 -1.253 -13.297 1 43.12 148 VAL A N 1
ATOM 1152 C CA . VAL A 1 148 ? -24.094 -2.6 -13.109 1 43.12 148 VAL A CA 1
ATOM 1153 C C . VAL A 1 148 ? -22.656 -2.666 -13.625 1 43.12 148 VAL A C 1
ATOM 1155 O O . VAL A 1 148 ? -21.781 -3.268 -12.992 1 43.12 148 VAL A O 1
ATOM 1158 N N . LYS A 1 149 ? -22.453 -1.98 -14.664 1 43.69 149 LYS A N 1
ATOM 1159 C CA . LYS A 1 149 ? -21.094 -2.002 -15.211 1 43.69 149 LYS A CA 1
ATOM 1160 C C . LYS A 1 149 ? -20.141 -1.211 -14.32 1 43.69 149 LYS A C 1
ATOM 1162 O O . LYS A 1 149 ? -19 -1.643 -14.078 1 43.69 149 LYS A O 1
ATOM 1167 N N . ILE A 1 150 ? -20.578 -0.132 -13.883 1 40.31 150 ILE A N 1
ATOM 1168 C CA . ILE A 1 150 ? -19.75 0.648 -12.961 1 40.31 150 ILE A CA 1
ATOM 1169 C C . ILE A 1 150 ? -19.594 -0.115 -11.648 1 40.31 150 ILE A C 1
ATOM 1171 O O . ILE A 1 150 ? -18.484 -0.171 -11.094 1 40.31 150 ILE A O 1
ATOM 1175 N N . ALA A 1 151 ? -20.719 -0.695 -11.117 1 38.97 151 ALA A N 1
ATOM 1176 C CA . ALA A 1 151 ? -20.594 -1.501 -9.906 1 38.97 151 ALA A CA 1
ATOM 1177 C C . ALA A 1 151 ? -19.641 -2.68 -10.125 1 38.97 151 ALA A C 1
ATOM 1179 O O . ALA A 1 151 ? -18.891 -3.053 -9.227 1 38.97 151 ALA A O 1
ATOM 1180 N N . ALA A 1 152 ? -19.688 -3.168 -11.258 1 35.84 152 ALA A N 1
ATOM 1181 C CA . ALA A 1 152 ? -18.781 -4.281 -11.555 1 35.84 152 ALA A CA 1
ATOM 1182 C C . ALA A 1 152 ? -17.328 -3.818 -11.617 1 35.84 152 ALA A C 1
ATOM 1184 O O . ALA A 1 152 ? -16.422 -4.59 -11.328 1 35.84 152 ALA A O 1
ATOM 1185 N N . ILE A 1 153 ? -17.203 -2.668 -11.852 1 36.22 153 ILE A N 1
ATOM 1186 C CA . ILE A 1 153 ? -15.859 -2.113 -11.883 1 36.22 153 ILE A CA 1
ATOM 1187 C C . ILE A 1 153 ? -15.406 -1.767 -10.469 1 36.22 153 ILE A C 1
ATOM 1189 O O . ILE A 1 153 ? -14.234 -1.913 -10.133 1 36.22 153 ILE A O 1
ATOM 1193 N N . VAL A 1 154 ? -16.312 -1.35 -9.664 1 37.38 154 VAL A N 1
ATOM 1194 C CA . VAL A 1 154 ? -15.945 -0.941 -8.312 1 37.38 154 VAL A CA 1
ATOM 1195 C C . VAL A 1 154 ? -16.078 -2.131 -7.359 1 37.38 154 VAL A C 1
ATOM 1197 O O . VAL A 1 154 ? -15.477 -2.135 -6.277 1 37.38 154 VAL A O 1
ATOM 1200 N N . ALA A 1 155 ? -16.844 -3.123 -7.535 1 34.81 155 ALA A N 1
ATOM 1201 C CA . ALA A 1 155 ? -16.906 -4.285 -6.652 1 34.81 155 A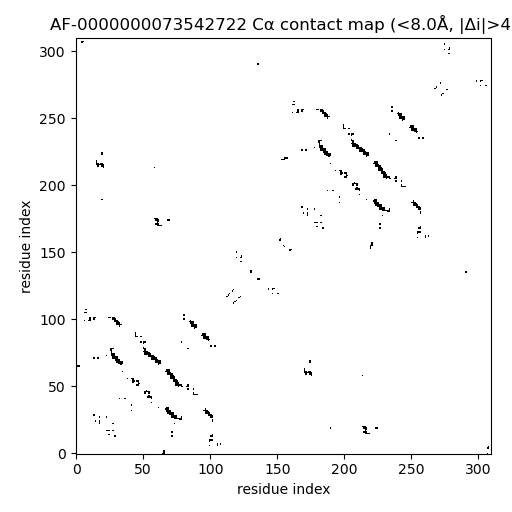LA A CA 1
ATOM 1202 C C . ALA A 1 155 ? -15.734 -5.227 -6.902 1 34.81 155 ALA A C 1
ATOM 1204 O O . ALA A 1 155 ? -15.336 -5.438 -8.047 1 34.81 155 ALA A O 1
ATOM 1205 N N . MET B 1 1 ? -15.586 -10.672 -6.008 1 59.78 1 MET B N 1
ATOM 1206 C CA . MET B 1 1 ? -15.234 -10.047 -7.277 1 59.78 1 MET B CA 1
ATOM 1207 C C . MET B 1 1 ? -14.148 -10.836 -8 1 59.78 1 MET B C 1
ATOM 1209 O O . MET B 1 1 ? -13.297 -11.453 -7.359 1 59.78 1 MET B O 1
ATOM 1213 N N . ASP B 1 2 ? -14.438 -10.977 -9.18 1 78.12 2 ASP B N 1
ATOM 1214 C CA . ASP B 1 2 ? -13.523 -11.75 -10.016 1 78.12 2 ASP B CA 1
ATOM 1215 C C . ASP B 1 2 ? -12.305 -10.93 -10.414 1 78.12 2 ASP B C 1
ATOM 1217 O O . ASP B 1 2 ? -12.43 -9.75 -10.766 1 78.12 2 ASP B O 1
ATOM 1221 N N . ILE B 1 3 ? -11.117 -11.414 -10.32 1 82.19 3 ILE B N 1
ATOM 1222 C CA . ILE B 1 3 ? -9.836 -10.773 -10.594 1 82.19 3 ILE B CA 1
ATOM 1223 C C . ILE B 1 3 ? -9.797 -10.312 -12.047 1 82.19 3 ILE B C 1
ATOM 1225 O O . ILE B 1 3 ? -9.219 -9.266 -12.359 1 82.19 3 ILE B O 1
ATOM 1229 N N . GLN B 1 4 ? -10.43 -11.109 -12.82 1 78.19 4 GLN B N 1
ATOM 1230 C CA . GLN B 1 4 ? -10.422 -10.781 -14.242 1 78.19 4 GLN B CA 1
ATOM 1231 C C . GLN B 1 4 ? -11.148 -9.461 -14.508 1 78.19 4 GLN B C 1
ATOM 1233 O O . GLN B 1 4 ? -10.789 -8.719 -15.414 1 78.19 4 GLN B O 1
ATOM 1238 N N . SER B 1 5 ? -12.109 -9.172 -13.742 1 78.38 5 SER B N 1
ATOM 1239 C CA . SER B 1 5 ? -12.914 -7.973 -13.938 1 78.38 5 SER B CA 1
ATOM 1240 C C . SER B 1 5 ? -12.164 -6.723 -13.5 1 78.38 5 SER B C 1
ATOM 1242 O O . SER B 1 5 ? -12.508 -5.609 -13.914 1 78.38 5 SER B O 1
ATOM 1244 N N . VAL B 1 6 ? -11.07 -6.926 -12.695 1 85.12 6 VAL B N 1
ATOM 1245 C CA . VAL B 1 6 ? -10.375 -5.758 -12.172 1 85.12 6 VAL B CA 1
ATOM 1246 C C . VAL B 1 6 ? -8.906 -5.793 -12.609 1 85.12 6 VAL B C 1
ATOM 1248 O O . VAL B 1 6 ? -8.055 -5.133 -12.016 1 85.12 6 VAL B O 1
ATOM 1251 N N . GLN B 1 7 ? -8.656 -6.48 -13.633 1 87.44 7 GLN B N 1
ATOM 1252 C CA . GLN B 1 7 ? -7.27 -6.676 -14.062 1 87.44 7 GLN B CA 1
ATOM 1253 C C . GLN B 1 7 ? -6.652 -5.367 -14.547 1 87.44 7 GLN B C 1
ATOM 1255 O O . GLN B 1 7 ? -5.496 -5.07 -14.242 1 87.44 7 GLN B O 1
ATOM 1260 N N . ALA B 1 8 ? -7.391 -4.629 -15.344 1 86.12 8 ALA B N 1
ATOM 1261 C CA . ALA B 1 8 ? -6.883 -3.354 -15.844 1 86.12 8 ALA B CA 1
ATOM 1262 C C . ALA B 1 8 ? -6.539 -2.408 -14.695 1 86.12 8 ALA B C 1
ATOM 1264 O O . ALA B 1 8 ? -5.539 -1.69 -14.758 1 86.12 8 ALA B O 1
ATOM 1265 N N . GLU B 1 9 ? -7.465 -2.416 -13.688 1 88.81 9 GLU B N 1
ATOM 1266 C CA . GLU B 1 9 ? -7.227 -1.582 -12.508 1 88.81 9 GLU B CA 1
ATOM 1267 C C . GLU B 1 9 ? -5.988 -2.041 -11.75 1 88.81 9 GLU B C 1
ATOM 1269 O O . GLU B 1 9 ? -5.223 -1.217 -11.242 1 88.81 9 GLU B O 1
ATOM 1274 N N . LEU B 1 10 ? -5.734 -3.34 -11.703 1 94.06 10 LEU B N 1
ATOM 1275 C CA . LEU B 1 10 ? -4.59 -3.898 -10.992 1 94.06 10 LEU B CA 1
ATOM 1276 C C . LEU B 1 10 ? -3.289 -3.58 -11.727 1 94.06 10 LEU B C 1
ATOM 1278 O O . LEU B 1 10 ? -2.273 -3.279 -11.094 1 94.06 10 LEU B O 1
ATOM 1282 N N . VAL B 1 11 ? -3.365 -3.525 -13.055 1 94.38 11 VAL B N 1
ATOM 1283 C CA . VAL B 1 11 ? -2.18 -3.203 -13.836 1 94.38 11 VAL B CA 1
ATOM 1284 C C . VAL B 1 11 ? -1.838 -1.724 -13.672 1 94.38 11 VAL B C 1
ATOM 1286 O O . VAL B 1 11 ? -0.664 -1.36 -13.562 1 94.38 11 VAL B O 1
ATOM 1289 N N . THR B 1 12 ? -2.846 -0.937 -13.703 1 92.62 12 THR B N 1
ATOM 1290 C CA . THR B 1 12 ? -2.619 0.488 -13.484 1 92.62 12 THR B CA 1
ATOM 1291 C C . THR B 1 12 ? -1.988 0.733 -12.117 1 92.62 12 THR B C 1
ATOM 1293 O O . THR B 1 12 ? -1.045 1.518 -12 1 92.62 12 THR B O 1
ATOM 1296 N N . GLU B 1 13 ? -2.523 0.05 -11.109 1 95.31 13 GLU B N 1
ATOM 1297 C CA . GLU B 1 13 ? -1.96 0.2 -9.773 1 95.31 13 GLU B CA 1
ATOM 1298 C C . GLU B 1 13 ? -0.515 -0.288 -9.727 1 95.31 13 GLU B C 1
ATOM 1300 O O . GLU B 1 13 ? 0.332 0.325 -9.07 1 95.31 13 GLU B O 1
ATOM 1305 N N . LEU B 1 14 ? -0.259 -1.348 -10.367 1 97.25 14 LEU B N 1
ATOM 1306 C CA . LEU B 1 14 ? 1.099 -1.878 -10.438 1 97.25 14 LEU B CA 1
ATOM 1307 C C . LEU B 1 14 ? 2.047 -0.87 -11.07 1 97.25 14 LEU B C 1
ATOM 1309 O O . LEU B 1 14 ? 3.146 -0.638 -10.57 1 97.25 14 LEU B O 1
ATOM 1313 N N . ARG B 1 15 ? 1.656 -0.233 -12.148 1 95.75 15 ARG B N 1
ATOM 1314 C CA . ARG B 1 15 ? 2.482 0.756 -12.828 1 95.75 15 ARG B CA 1
ATOM 1315 C C . ARG B 1 15 ? 2.752 1.96 -11.93 1 95.75 15 ARG B C 1
ATOM 1317 O O . ARG B 1 15 ? 3.881 2.447 -11.859 1 95.75 15 ARG B O 1
ATOM 1324 N N . GLU B 1 16 ? 1.718 2.395 -11.305 1 95.69 16 GLU B N 1
ATOM 1325 C CA . GLU B 1 16 ? 1.835 3.537 -10.406 1 95.69 16 GLU B CA 1
ATOM 1326 C C . GLU B 1 16 ? 2.783 3.232 -9.25 1 95.69 16 GLU B C 1
ATOM 1328 O O . GLU B 1 16 ? 3.547 4.102 -8.82 1 95.69 16 GLU B O 1
ATOM 1333 N N . TR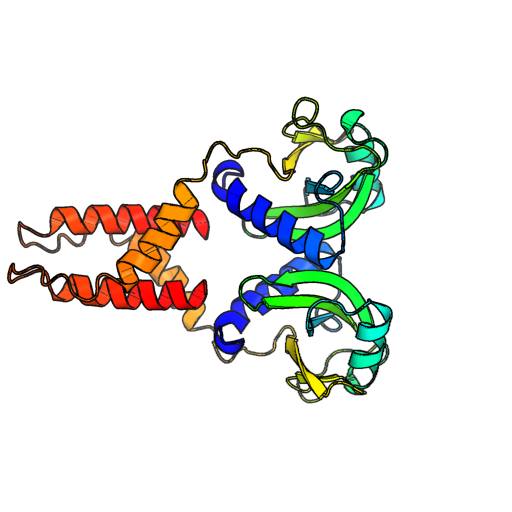P B 1 17 ? 2.67 2.051 -8.727 1 98.44 17 TRP B N 1
ATOM 1334 C CA . TRP B 1 17 ? 3.518 1.66 -7.602 1 98.44 17 TRP B CA 1
ATOM 1335 C C . TRP B 1 17 ? 4.969 1.503 -8.047 1 98.44 17 TRP B C 1
ATOM 1337 O O . TRP B 1 17 ? 5.887 1.948 -7.355 1 98.44 17 TRP B O 1
ATOM 1347 N N . CYS B 1 18 ? 5.23 0.955 -9.234 1 97.44 18 CYS B N 1
ATOM 1348 C CA . CYS B 1 18 ? 6.578 0.853 -9.781 1 97.44 18 CYS B CA 1
ATOM 1349 C C . CYS B 1 18 ? 7.199 2.232 -9.961 1 97.44 18 CYS B C 1
ATOM 1351 O O . CYS B 1 18 ? 8.359 2.445 -9.602 1 97.44 18 CYS B O 1
ATOM 1353 N N . GLU B 1 19 ? 6.426 3.084 -10.523 1 96.06 19 GLU B N 1
ATOM 1354 C CA . GLU B 1 19 ? 6.918 4.445 -10.719 1 96.06 19 GLU B CA 1
ATOM 1355 C C . GLU B 1 19 ? 7.32 5.086 -9.391 1 96.06 19 GLU B C 1
ATOM 1357 O O . GLU B 1 19 ? 8.375 5.715 -9.297 1 96.06 19 GLU B O 1
ATOM 1362 N N . GLY B 1 20 ? 6.426 4.918 -8.438 1 97.12 20 GLY B N 1
ATOM 1363 C CA . GLY B 1 20 ? 6.711 5.504 -7.137 1 97.12 20 GLY B CA 1
ATOM 1364 C C . GLY B 1 20 ? 7.941 4.914 -6.469 1 97.12 20 GLY B C 1
ATOM 1365 O O . GLY B 1 20 ? 8.695 5.629 -5.805 1 97.12 20 GLY B O 1
ATOM 1366 N N . GLU B 1 21 ? 8.172 3.65 -6.621 1 97.44 21 GLU B N 1
ATOM 1367 C CA . GLU B 1 21 ? 9.281 2.961 -5.977 1 97.44 21 GLU B CA 1
ATOM 1368 C C . GLU B 1 21 ? 10.508 2.932 -6.883 1 97.44 21 GLU B C 1
ATOM 1370 O O . GLU B 1 21 ? 11.547 2.377 -6.512 1 97.44 21 GLU B O 1
ATOM 1375 N N . PHE B 1 22 ? 10.414 3.482 -8.023 1 96.12 22 PHE B N 1
ATOM 1376 C CA . PHE B 1 22 ? 11.5 3.5 -9.008 1 96.12 22 PHE B CA 1
ATOM 1377 C C . PHE B 1 22 ? 11.922 2.082 -9.367 1 96.12 22 PHE B C 1
ATOM 1379 O O . PHE B 1 22 ? 13.117 1.768 -9.359 1 96.12 22 PHE B O 1
ATOM 1386 N N . LEU B 1 23 ? 10.922 1.251 -9.625 1 97.38 23 LEU B N 1
ATOM 1387 C CA . LEU B 1 23 ? 11.164 -0.119 -10.07 1 97.38 23 LEU B CA 1
ATOM 1388 C C . LEU B 1 23 ? 11.008 -0.238 -11.578 1 97.38 23 LEU B C 1
ATOM 1390 O O . LEU B 1 23 ? 10.219 0.487 -12.188 1 97.38 23 LEU B O 1
ATOM 1394 N N . ASP B 1 24 ? 11.836 -1.191 -12.086 1 97.56 24 ASP B N 1
ATOM 1395 C CA . ASP B 1 24 ? 11.664 -1.559 -13.484 1 97.56 24 ASP B CA 1
ATOM 1396 C C . ASP B 1 24 ? 10.461 -2.479 -13.672 1 97.56 24 ASP B C 1
ATOM 1398 O O . ASP B 1 24 ? 10.414 -3.572 -13.109 1 97.56 24 ASP B O 1
ATOM 1402 N N . GLU B 1 25 ? 9.516 -2.039 -14.508 1 96.38 25 GLU B N 1
ATOM 1403 C CA . GLU B 1 25 ? 8.289 -2.791 -14.75 1 96.38 25 GLU B CA 1
ATOM 1404 C C . GLU B 1 25 ? 8.586 -4.164 -15.344 1 96.38 25 GLU B C 1
ATOM 1406 O O . GLU B 1 25 ? 7.797 -5.098 -15.203 1 96.38 25 GLU B O 1
ATOM 1411 N N . GLU B 1 26 ? 9.766 -4.355 -15.922 1 96.5 26 GLU B N 1
ATOM 1412 C CA . GLU B 1 26 ? 10.125 -5.621 -16.562 1 96.5 26 GLU B CA 1
ATOM 1413 C C . GLU B 1 26 ? 10.492 -6.676 -15.516 1 96.5 26 GLU B C 1
ATOM 1415 O O . GLU B 1 26 ? 10.547 -7.867 -15.82 1 96.5 26 GLU B O 1
ATOM 1420 N N . THR B 1 27 ? 10.727 -6.215 -14.258 1 98.25 27 THR B N 1
ATOM 1421 C CA . THR B 1 27 ? 11.117 -7.133 -13.195 1 98.25 27 THR B CA 1
ATOM 1422 C C . THR B 1 27 ? 10.164 -7.027 -12.008 1 98.25 27 THR B C 1
ATOM 1424 O O . THR B 1 27 ? 10.5 -7.453 -10.898 1 98.25 27 THR B O 1
ATOM 1427 N N . ALA B 1 28 ? 8.969 -6.355 -12.258 1 98.44 28 ALA B N 1
ATOM 1428 C CA . ALA B 1 28 ? 8.039 -6.137 -11.148 1 98.44 28 ALA B CA 1
ATOM 1429 C C . ALA B 1 28 ? 6.715 -6.855 -11.406 1 98.44 28 ALA B C 1
ATOM 1431 O O . ALA B 1 28 ? 6.25 -6.926 -12.547 1 98.44 28 ALA B O 1
ATOM 1432 N N . LEU B 1 29 ? 6.043 -7.418 -10.336 1 98.19 29 LEU B N 1
ATOM 1433 C CA . LEU B 1 29 ? 4.734 -8.062 -10.422 1 98.19 29 LEU B CA 1
ATOM 1434 C C . LEU B 1 29 ? 3.941 -7.852 -9.141 1 98.19 29 LEU B C 1
ATOM 1436 O O . LEU B 1 29 ? 4.504 -7.457 -8.117 1 98.19 29 LEU B O 1
ATOM 1440 N N . PHE B 1 30 ? 2.648 -7.988 -9.242 1 97.69 30 PHE B N 1
ATOM 1441 C CA . PHE B 1 30 ? 1.771 -8.156 -8.086 1 97.69 30 PHE B CA 1
ATOM 1442 C C . PHE B 1 30 ? 1.488 -9.633 -7.836 1 97.69 30 PHE B C 1
ATOM 1444 O O . PHE B 1 30 ? 1.184 -10.383 -8.773 1 97.69 30 PHE B O 1
ATOM 1451 N N . ALA B 1 31 ? 1.595 -10.016 -6.652 1 98.25 31 ALA B N 1
ATOM 1452 C CA . ALA B 1 31 ? 0.972 -11.242 -6.172 1 98.25 31 ALA B CA 1
ATOM 1453 C C . ALA B 1 31 ? -0.208 -10.938 -5.254 1 98.25 31 ALA B C 1
ATOM 1455 O O . ALA B 1 31 ? -0.129 -10.047 -4.406 1 98.25 31 ALA B O 1
ATOM 1456 N N . LEU B 1 32 ? -1.316 -11.57 -5.461 1 97.62 32 LEU B N 1
ATOM 1457 C CA . LEU B 1 32 ? -2.484 -11.445 -4.594 1 97.62 32 LEU B CA 1
ATOM 1458 C C . LEU B 1 32 ? -2.541 -12.602 -3.594 1 97.62 32 LEU B C 1
ATOM 1460 O O . LEU B 1 32 ? -3.061 -13.672 -3.906 1 97.62 32 LEU B O 1
ATOM 1464 N N . ALA B 1 33 ? -2.051 -12.352 -2.395 1 97.81 33 ALA B N 1
ATOM 1465 C CA . ALA B 1 33 ? -1.911 -13.367 -1.355 1 97.81 33 ALA B CA 1
ATOM 1466 C C . ALA B 1 33 ? -2.963 -13.188 -0.265 1 97.81 33 ALA B C 1
ATOM 1468 O O . ALA B 1 33 ? -3.469 -12.078 -0.059 1 97.81 33 ALA B O 1
ATOM 1469 N N . PRO B 1 34 ? -3.369 -14.289 0.397 1 95.56 34 PRO B N 1
ATOM 1470 C CA . PRO B 1 34 ? -4.195 -14.125 1.595 1 95.56 34 PRO B CA 1
ATOM 1471 C C . PRO B 1 34 ? -3.512 -13.297 2.678 1 95.56 34 PRO B C 1
ATOM 1473 O O . PRO B 1 34 ? -2.291 -13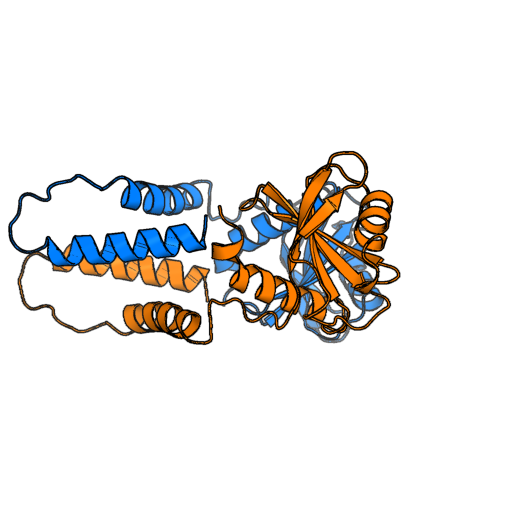.125 2.652 1 95.56 34 PRO B O 1
ATOM 1476 N N . ARG B 1 35 ? -4.309 -12.727 3.531 1 93.25 35 ARG B N 1
ATOM 1477 C CA . ARG B 1 35 ? -3.781 -12 4.684 1 93.25 35 ARG B CA 1
ATOM 1478 C C . ARG B 1 35 ? -3.049 -12.945 5.633 1 93.25 35 ARG B C 1
ATOM 1480 O O . ARG B 1 35 ? -3.297 -14.148 5.633 1 93.25 35 ARG B O 1
ATOM 1487 N N . GLY B 1 36 ? -2.137 -12.383 6.406 1 91 36 GLY B N 1
ATOM 1488 C CA . GLY B 1 36 ? -1.555 -13.125 7.512 1 91 36 GLY B CA 1
ATOM 1489 C C . GLY B 1 36 ? -0.2 -13.719 7.18 1 91 36 GLY B C 1
ATOM 1490 O O . GLY B 1 36 ? 0.474 -14.266 8.055 1 91 36 GLY B O 1
ATOM 1491 N N . HIS B 1 37 ? 0.219 -13.68 5.988 1 93.88 37 HIS B N 1
ATOM 1492 C CA . HIS B 1 37 ? 1.538 -14.188 5.637 1 93.88 37 HIS B CA 1
ATOM 1493 C C . HIS B 1 37 ? 2.617 -13.133 5.855 1 93.88 37 HIS B C 1
ATOM 1495 O O . HIS B 1 37 ? 2.428 -11.969 5.508 1 93.88 37 HIS B O 1
ATOM 1501 N N . GLU B 1 38 ? 3.793 -13.547 6.375 1 95.5 38 GLU B N 1
ATOM 1502 C CA . GLU B 1 38 ? 4.945 -12.664 6.555 1 95.5 38 GLU B CA 1
ATOM 1503 C C . GLU B 1 38 ? 5.73 -12.516 5.258 1 95.5 38 GLU B C 1
ATOM 1505 O O . GLU B 1 38 ? 5.621 -13.352 4.359 1 95.5 38 GLU B O 1
ATOM 1510 N N . VAL B 1 39 ? 6.488 -11.5 5.156 1 97.31 39 VAL B N 1
ATOM 1511 C CA . VAL B 1 39 ? 7.285 -11.164 3.98 1 97.31 39 VAL B CA 1
ATOM 1512 C C . VAL B 1 39 ? 8.148 -12.359 3.576 1 97.31 39 VAL B C 1
ATOM 1514 O O . VAL B 1 39 ? 8.188 -12.734 2.402 1 97.31 39 VAL B O 1
ATOM 1517 N N . ALA B 1 40 ? 8.859 -13.016 4.504 1 97.62 40 ALA B N 1
ATOM 1518 C CA . ALA B 1 40 ? 9.742 -14.148 4.211 1 97.62 40 ALA B CA 1
ATOM 1519 C C . ALA B 1 40 ? 8.961 -15.305 3.594 1 97.62 40 ALA B C 1
ATOM 1521 O O . ALA B 1 40 ? 9.461 -15.984 2.691 1 97.62 40 ALA B O 1
ATOM 1522 N N . GLU B 1 41 ? 7.738 -15.523 4.09 1 96.75 41 GLU B N 1
ATOM 1523 C CA . GLU B 1 41 ? 6.902 -16.609 3.566 1 96.75 41 GLU B CA 1
ATOM 1524 C C . GLU B 1 41 ? 6.461 -16.312 2.135 1 96.75 41 GLU B C 1
ATOM 1526 O O . GLU B 1 41 ? 6.398 -17.219 1.303 1 96.75 41 GLU B O 1
ATOM 1531 N N . ILE B 1 42 ? 6.141 -15.094 1.917 1 98.25 42 ILE B N 1
ATOM 1532 C CA . ILE B 1 42 ? 5.703 -14.688 0.586 1 98.25 42 ILE B CA 1
ATOM 1533 C C . ILE B 1 42 ? 6.855 -14.836 -0.405 1 98.25 42 ILE B C 1
ATOM 1535 O O . ILE B 1 42 ? 6.676 -15.383 -1.496 1 98.25 42 ILE B O 1
ATOM 1539 N N . GLU B 1 43 ? 8.016 -14.352 -0.02 1 98.69 43 GLU B N 1
ATOM 1540 C CA . GLU B 1 43 ? 9.188 -14.438 -0.882 1 98.69 43 GLU B CA 1
ATOM 1541 C C . GLU B 1 43 ? 9.562 -15.891 -1.164 1 98.69 43 GLU B C 1
ATOM 1543 O O . GLU B 1 43 ? 9.906 -16.25 -2.295 1 98.69 43 GLU B O 1
ATOM 1548 N N . GLU B 1 44 ? 9.484 -16.719 -0.189 1 97.69 44 GLU B N 1
ATOM 1549 C CA . GLU B 1 44 ? 9.773 -18.141 -0.373 1 97.69 44 GLU B CA 1
ATOM 1550 C C . GLU B 1 44 ? 8.766 -18.797 -1.317 1 97.69 44 GLU B C 1
ATOM 1552 O O . GLU B 1 44 ? 9.141 -19.562 -2.201 1 97.69 44 GLU B O 1
ATOM 1557 N N . THR B 1 45 ? 7.477 -18.469 -1.175 1 97.88 45 THR B N 1
ATOM 1558 C CA . THR B 1 45 ? 6.426 -19.031 -2.006 1 97.88 45 THR B CA 1
ATOM 1559 C C . THR B 1 45 ? 6.605 -18.625 -3.465 1 97.88 45 THR B C 1
ATOM 1561 O O . THR B 1 45 ? 6.602 -19.484 -4.359 1 97.88 45 THR B O 1
ATOM 1564 N N . LEU B 1 46 ? 6.82 -17.375 -3.691 1 98.31 46 LEU B N 1
ATOM 1565 C CA . LEU B 1 46 ? 6.957 -16.859 -5.051 1 98.31 46 LEU B CA 1
ATOM 1566 C C . LEU B 1 46 ? 8.281 -17.312 -5.664 1 98.31 46 LEU B C 1
ATOM 1568 O O . LEU B 1 46 ? 8.375 -17.5 -6.879 1 98.31 46 LEU B O 1
ATOM 1572 N N . GLY B 1 47 ? 9.281 -17.484 -4.832 1 97.88 47 GLY B N 1
ATOM 1573 C CA . GLY B 1 47 ? 10.594 -17.922 -5.289 1 97.88 47 GLY B CA 1
ATOM 1574 C C . GLY B 1 47 ? 10.594 -19.344 -5.82 1 97.88 47 GLY B C 1
ATOM 1575 O O . GLY B 1 47 ? 11.555 -19.766 -6.473 1 97.88 47 GLY B O 1
ATOM 1576 N N . THR B 1 48 ? 9.523 -20.078 -5.621 1 96.88 48 THR B N 1
ATOM 1577 C CA . THR B 1 48 ? 9.422 -21.438 -6.137 1 96.88 48 THR B CA 1
ATOM 1578 C C . THR B 1 48 ? 9.234 -21.422 -7.652 1 96.88 48 THR B C 1
ATOM 1580 O O . THR B 1 48 ? 9.461 -22.438 -8.312 1 96.88 48 THR B O 1
ATOM 1583 N N . VAL B 1 49 ? 8.734 -20.266 -8.172 1 97.44 49 VAL B N 1
ATOM 1584 C CA . VAL B 1 49 ? 8.57 -20.141 -9.617 1 97.44 49 VAL B CA 1
ATOM 1585 C C . VAL B 1 49 ? 9.914 -19.812 -10.266 1 97.44 49 VAL B C 1
ATOM 1587 O O . VAL B 1 49 ? 10.461 -18.719 -10.062 1 97.44 49 VAL B O 1
ATOM 1590 N N . LYS B 1 50 ? 10.398 -20.703 -11.016 1 97.12 50 LYS B N 1
ATOM 1591 C CA . LYS B 1 50 ? 11.727 -20.594 -11.609 1 97.12 50 LYS B CA 1
ATOM 1592 C C . LYS B 1 50 ? 11.844 -19.328 -12.461 1 97.12 50 LYS B C 1
ATOM 1594 O O . LYS B 1 50 ? 12.898 -18.703 -12.516 1 97.12 50 LYS B O 1
ATOM 1599 N N . ALA B 1 51 ? 10.875 -18.922 -13.156 1 97.38 51 ALA B N 1
ATOM 1600 C CA . ALA B 1 51 ? 10.875 -17.781 -14.07 1 97.38 51 ALA B CA 1
ATOM 1601 C C . ALA B 1 51 ? 11.117 -16.484 -13.32 1 97.38 51 ALA B C 1
ATOM 1603 O O . ALA B 1 51 ? 11.477 -15.469 -13.922 1 97.38 51 ALA B O 1
ATOM 1604 N N . PHE B 1 52 ? 10.852 -16.453 -11.992 1 98.12 52 PHE B N 1
ATOM 1605 C CA . PHE B 1 52 ? 11.008 -15.242 -11.203 1 98.12 52 PHE B CA 1
ATOM 1606 C C . PHE B 1 52 ? 12.438 -15.125 -10.68 1 98.12 52 PHE B C 1
ATOM 1608 O O . PHE B 1 52 ? 12.906 -14.023 -10.391 1 98.12 52 PHE B O 1
ATOM 1615 N N . GLY B 1 53 ? 13.172 -16.297 -10.477 1 97.81 53 GLY B N 1
ATOM 1616 C CA . GLY B 1 53 ? 14.367 -16.25 -9.656 1 97.81 53 GLY B CA 1
ATOM 1617 C C . GLY B 1 53 ? 14.094 -15.844 -8.219 1 97.81 53 GLY B C 1
ATOM 1618 O O . GLY B 1 53 ? 13.102 -16.266 -7.625 1 97.81 53 GLY B O 1
ATOM 1619 N N . ARG B 1 54 ? 15.078 -15.102 -7.645 1 98.25 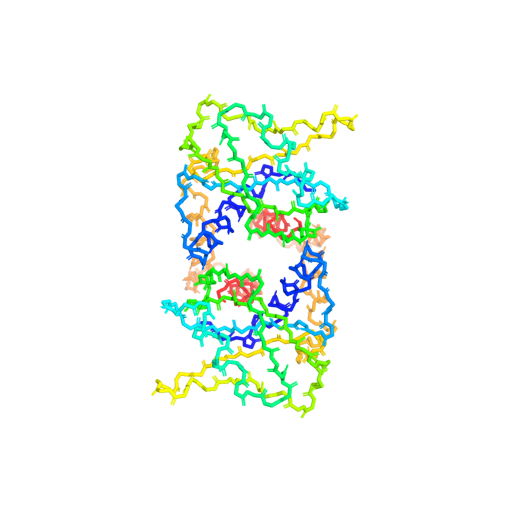54 ARG B N 1
ATOM 1620 C CA . ARG B 1 54 ? 14.859 -14.562 -6.305 1 98.25 54 ARG B CA 1
ATOM 1621 C C . ARG B 1 54 ? 13.82 -13.445 -6.332 1 98.25 54 ARG B C 1
ATOM 1623 O O . ARG B 1 54 ? 13.805 -12.617 -7.246 1 98.25 54 ARG B O 1
ATOM 1630 N N . VAL B 1 55 ? 12.922 -13.5 -5.383 1 98.81 55 VAL B N 1
ATOM 1631 C CA . VAL B 1 55 ? 11.852 -12.508 -5.297 1 98.81 55 VAL B CA 1
ATOM 1632 C C . VAL B 1 55 ? 12.008 -11.688 -4.016 1 98.81 55 VAL B C 1
ATOM 1634 O O . VAL B 1 55 ? 12.32 -12.242 -2.955 1 98.81 55 VAL B O 1
ATOM 1637 N N . ARG B 1 56 ? 11.867 -10.367 -4.16 1 98.81 56 ARG B N 1
ATOM 1638 C CA . ARG B 1 56 ? 11.875 -9.453 -3.02 1 98.81 56 ARG B CA 1
ATOM 1639 C C . ARG B 1 56 ? 10.555 -8.695 -2.922 1 98.81 56 ARG B C 1
ATOM 1641 O O . ARG B 1 56 ? 10.07 -8.148 -3.918 1 98.81 56 ARG B O 1
ATOM 1648 N N . VAL B 1 57 ? 9.977 -8.727 -1.739 1 98.81 57 VAL B N 1
ATOM 1649 C CA . VAL B 1 57 ? 8.773 -7.93 -1.487 1 98.81 57 VAL B CA 1
ATOM 1650 C C . VAL B 1 57 ? 9.156 -6.461 -1.312 1 98.81 57 VAL B C 1
ATOM 1652 O O . VAL B 1 57 ? 10.055 -6.133 -0.531 1 98.81 57 VAL B O 1
ATOM 1655 N N . ARG B 1 58 ? 8.477 -5.547 -2.035 1 98.62 58 ARG B N 1
ATOM 1656 C CA . ARG B 1 58 ? 8.781 -4.121 -2 1 98.62 58 ARG B CA 1
ATOM 1657 C C . ARG B 1 58 ? 7.645 -3.34 -1.345 1 98.62 58 ARG B C 1
ATOM 1659 O O . ARG B 1 58 ? 7.801 -2.162 -1.017 1 98.62 58 ARG B O 1
ATOM 1666 N N . GLY B 1 59 ? 6.426 -4.012 -1.188 1 98.44 59 GLY B N 1
ATOM 1667 C CA . GLY B 1 59 ? 5.281 -3.396 -0.532 1 98.44 59 GLY B CA 1
ATOM 1668 C C . GLY B 1 59 ? 4.078 -4.316 -0.446 1 98.44 59 GLY B C 1
ATOM 1669 O O . GLY B 1 59 ? 3.971 -5.277 -1.209 1 98.44 59 GLY B O 1
ATOM 1670 N N . ARG B 1 60 ? 3.287 -4.066 0.552 1 98.44 60 ARG B N 1
ATOM 1671 C CA . ARG B 1 60 ? 2.037 -4.797 0.742 1 98.44 60 ARG B CA 1
ATOM 1672 C C . ARG B 1 60 ? 0.882 -3.844 1.024 1 98.44 60 ARG B C 1
ATOM 1674 O O . ARG B 1 60 ? 1.05 -2.85 1.731 1 98.44 60 ARG B O 1
ATOM 1681 N N . LYS B 1 61 ? -0.231 -4.094 0.419 1 98.19 61 LYS B N 1
ATOM 1682 C CA . LYS B 1 61 ? -1.461 -3.332 0.614 1 98.19 61 LYS B CA 1
ATOM 1683 C C . LYS B 1 61 ? -2.68 -4.25 0.637 1 98.19 61 LYS B C 1
ATOM 1685 O O . LYS B 1 61 ? -2.807 -5.141 -0.205 1 98.19 61 LYS B O 1
ATOM 1690 N N . PHE B 1 62 ? -3.514 -4.016 1.646 1 97.62 62 PHE B N 1
ATOM 1691 C CA . PHE B 1 62 ? -4.73 -4.812 1.668 1 97.62 62 PHE B CA 1
ATOM 1692 C C . PHE B 1 62 ? -5.727 -4.312 0.63 1 97.62 62 PHE B C 1
ATOM 1694 O O . PHE B 1 62 ? -6.062 -3.125 0.605 1 97.62 62 PHE B O 1
ATOM 1701 N N . ASN B 1 63 ? -6.102 -5.25 -0.217 1 95.19 63 ASN B N 1
ATOM 1702 C CA . ASN B 1 63 ? -7.121 -4.988 -1.226 1 95.19 63 ASN B CA 1
ATOM 1703 C C . ASN B 1 63 ? -8.508 -5.402 -0.741 1 95.19 63 ASN B C 1
ATOM 1705 O O . ASN B 1 63 ? -8.891 -6.566 -0.86 1 95.19 63 ASN B O 1
ATOM 1709 N N . THR B 1 64 ? -9.266 -4.441 -0.313 1 90.19 64 THR B N 1
ATOM 1710 C CA . THR B 1 64 ? -10.562 -4.691 0.312 1 90.19 64 THR B CA 1
ATOM 1711 C C . THR B 1 64 ? -11.539 -5.297 -0.691 1 90.19 64 THR B C 1
ATOM 1713 O O . THR B 1 64 ? -12.359 -6.145 -0.333 1 90.19 64 THR B O 1
ATOM 1716 N N . LYS B 1 65 ? -11.453 -4.828 -1.951 1 85.38 65 LYS B N 1
ATOM 1717 C CA . LYS B 1 65 ? -12.359 -5.316 -2.988 1 85.38 65 LYS B CA 1
ATOM 1718 C C . LYS B 1 65 ? -12.148 -6.805 -3.25 1 85.38 65 LYS B C 1
ATOM 1720 O O . LYS B 1 65 ? -13.102 -7.535 -3.527 1 85.38 65 LYS B O 1
ATOM 1725 N N . LEU B 1 66 ? -10.93 -7.309 -3.137 1 90.81 66 LEU B N 1
ATOM 1726 C CA . LEU B 1 66 ? -10.586 -8.688 -3.463 1 90.81 66 LEU B CA 1
ATOM 1727 C C . LEU B 1 66 ? -10.398 -9.516 -2.197 1 90.81 66 LEU B C 1
ATOM 1729 O O . LEU B 1 66 ? -10.328 -10.75 -2.26 1 90.81 66 LEU B O 1
ATOM 1733 N N . ASN B 1 67 ? -10.469 -8.805 -1.021 1 93.75 67 ASN B N 1
ATOM 1734 C CA . ASN B 1 67 ? -10.18 -9.453 0.252 1 93.75 67 ASN B CA 1
ATOM 1735 C C . ASN B 1 67 ? -8.875 -10.25 0.191 1 93.75 67 ASN B C 1
ATOM 1737 O O . ASN B 1 67 ? -8.852 -11.438 0.514 1 93.75 67 ASN B O 1
ATOM 1741 N N . ARG B 1 68 ? -7.773 -9.562 -0.329 1 96.19 68 ARG B N 1
ATOM 1742 C CA . ARG B 1 68 ? -6.43 -10.109 -0.469 1 96.19 68 ARG B CA 1
ATOM 1743 C C . ARG B 1 68 ? -5.375 -9.031 -0.253 1 96.19 68 ARG B C 1
ATOM 1745 O O . ARG B 1 68 ? -5.684 -7.84 -0.281 1 96.19 68 ARG B O 1
ATOM 1752 N N . LEU B 1 69 ? -4.117 -9.5 0.028 1 97.56 69 LEU B N 1
ATOM 1753 C CA . LEU B 1 69 ? -2.979 -8.586 -0 1 97.56 69 LEU B CA 1
ATOM 1754 C C . LEU B 1 69 ? -2.459 -8.406 -1.423 1 97.56 69 LEU B C 1
ATOM 1756 O O . LEU B 1 69 ? -2.191 -9.391 -2.117 1 97.56 69 LEU B O 1
ATOM 1760 N N . SER B 1 70 ? -2.447 -7.152 -1.933 1 97.75 70 SER B N 1
ATOM 1761 C CA . SER B 1 70 ? -1.613 -6.84 -3.09 1 97.75 70 SER B CA 1
ATOM 1762 C C . SER B 1 70 ? -0.15 -6.684 -2.689 1 97.75 70 SER B C 1
ATOM 1764 O O . SER B 1 70 ? 0.197 -5.789 -1.917 1 97.75 70 SER B O 1
ATOM 1766 N N . VAL B 1 71 ? 0.67 -7.555 -3.213 1 98.75 71 VAL B N 1
ATOM 1767 C CA . VAL B 1 71 ? 2.08 -7.562 -2.842 1 98.75 71 VAL B CA 1
ATOM 1768 C C . VAL B 1 71 ? 2.932 -7.141 -4.035 1 98.75 71 VAL B C 1
ATOM 1770 O O . VAL B 1 71 ? 2.947 -7.812 -5.066 1 98.75 71 VAL B O 1
ATOM 1773 N N . LEU B 1 72 ? 3.553 -5.965 -3.92 1 98.81 72 LEU B N 1
ATOM 1774 C CA . LEU B 1 72 ? 4.52 -5.523 -4.918 1 98.81 72 LEU B CA 1
ATOM 1775 C C . LEU B 1 72 ? 5.84 -6.266 -4.766 1 98.81 72 LEU B C 1
ATOM 1777 O O . LEU B 1 72 ? 6.461 -6.227 -3.701 1 98.81 72 LEU B O 1
ATOM 1781 N N . CYS B 1 73 ? 6.234 -6.934 -5.867 1 98.88 73 CYS B N 1
ATOM 1782 C CA . CYS B 1 73 ? 7.434 -7.762 -5.82 1 98.88 73 CYS B CA 1
ATOM 1783 C C . CYS B 1 73 ? 8.406 -7.379 -6.93 1 98.88 73 CYS B C 1
ATOM 1785 O O . CYS B 1 73 ? 7.988 -6.973 -8.016 1 98.88 73 CYS B O 1
ATOM 1787 N N . GLU B 1 74 ? 9.641 -7.512 -6.613 1 98.81 74 GLU B N 1
ATOM 1788 C CA . GLU B 1 74 ? 10.742 -7.391 -7.566 1 98.81 74 GLU B CA 1
ATOM 1789 C C . GLU B 1 74 ? 11.43 -8.734 -7.785 1 98.81 74 GLU B C 1
ATOM 1791 O O . GLU B 1 74 ? 11.719 -9.453 -6.828 1 98.81 74 GLU B O 1
ATOM 1796 N N . THR B 1 75 ? 11.617 -9.07 -9.016 1 98.69 75 THR B N 1
ATOM 1797 C CA . THR B 1 75 ? 12.25 -10.336 -9.367 1 98.69 75 THR B CA 1
ATOM 1798 C C . THR B 1 75 ? 13.68 -10.109 -9.844 1 98.69 75 THR B C 1
ATOM 1800 O O . THR B 1 75 ? 14.008 -9.039 -10.352 1 98.69 75 THR B O 1
ATOM 1803 N N . ARG B 1 76 ? 14.5 -11.133 -9.656 1 97.81 76 ARG B N 1
ATOM 1804 C CA . ARG B 1 76 ? 15.875 -11.078 -10.156 1 97.81 76 ARG B CA 1
ATOM 1805 C C . ARG B 1 76 ? 15.906 -11.211 -11.68 1 97.81 76 ARG B C 1
ATOM 1807 O O . ARG B 1 76 ? 16.719 -10.555 -12.344 1 97.81 76 ARG B O 1
ATOM 1814 N N . GLU B 1 77 ? 15.008 -11.992 -12.258 1 96.62 77 GLU B N 1
ATOM 1815 C CA . GLU B 1 77 ? 14.938 -12.219 -13.703 1 96.62 77 GLU B CA 1
ATOM 1816 C C . GLU B 1 77 ? 13.945 -11.266 -14.367 1 96.62 77 GLU B C 1
ATOM 1818 O O . GLU B 1 77 ? 12.945 -10.883 -13.758 1 96.62 77 GLU B O 1
ATOM 1823 N N . LYS B 1 78 ? 14.258 -10.883 -15.617 1 97.19 78 LYS B N 1
ATOM 1824 C CA . LYS B 1 78 ? 13.25 -10.219 -16.438 1 97.19 78 LYS B CA 1
ATOM 1825 C C . LYS B 1 78 ? 12.047 -11.125 -16.656 1 97.19 78 LYS B C 1
ATOM 1827 O O . LYS B 1 78 ? 12.203 -12.32 -16.922 1 97.19 78 LYS B O 1
ATOM 1832 N N . LEU B 1 79 ? 10.898 -10.555 -16.516 1 96.88 79 LEU B N 1
ATOM 1833 C CA . LEU B 1 79 ? 9.672 -11.336 -16.625 1 96.88 79 LEU B CA 1
ATOM 1834 C C . LEU B 1 79 ? 9.336 -11.633 -18.078 1 96.88 79 LEU B C 1
ATOM 1836 O O . LEU B 1 79 ? 9.219 -10.711 -18.891 1 96.88 79 LEU B O 1
ATOM 1840 N N . ASP B 1 80 ? 9.297 -12.922 -18.328 1 94.94 80 ASP B N 1
ATOM 1841 C CA . ASP B 1 80 ? 8.828 -13.414 -19.609 1 94.94 80 ASP B CA 1
ATOM 1842 C C . ASP B 1 80 ? 7.379 -13.883 -19.531 1 94.94 80 ASP B C 1
ATOM 1844 O O . ASP B 1 80 ? 7.098 -14.953 -18.984 1 94.94 80 ASP B O 1
ATOM 1848 N N . PRO B 1 81 ? 6.398 -13.094 -20.156 1 93.06 81 PRO B N 1
ATOM 1849 C CA . PRO B 1 81 ? 4.977 -13.406 -20.031 1 93.06 81 PRO B CA 1
ATOM 1850 C C . PRO B 1 81 ? 4.637 -14.828 -20.469 1 93.06 81 PRO B C 1
ATOM 1852 O O . PRO B 1 81 ? 3.643 -15.398 -20.016 1 93.06 81 PRO B O 1
ATOM 1855 N N . THR B 1 82 ? 5.461 -15.438 -21.203 1 92.38 82 THR B N 1
ATOM 1856 C CA . THR B 1 82 ? 5.176 -16.766 -21.719 1 92.38 82 THR B CA 1
ATOM 1857 C C . THR B 1 82 ? 5.562 -17.844 -20.703 1 92.38 82 THR B C 1
ATOM 1859 O O . THR B 1 82 ? 5.129 -18.984 -20.812 1 92.38 82 THR B O 1
ATOM 1862 N N . LYS B 1 83 ? 6.238 -17.484 -19.719 1 95.5 83 LYS B N 1
ATOM 1863 C CA . LYS B 1 83 ? 6.746 -18.453 -18.75 1 95.5 83 LYS B CA 1
ATOM 1864 C C . LYS B 1 83 ? 6.113 -18.25 -17.375 1 95.5 83 LYS B C 1
ATOM 1866 O O . LYS B 1 83 ? 6.285 -19.078 -16.469 1 95.5 83 LYS B O 1
ATOM 1871 N N . ILE B 1 84 ? 5.375 -17.266 -17.172 1 95.5 84 ILE B N 1
ATOM 1872 C CA . ILE B 1 84 ? 4.801 -16.906 -15.883 1 95.5 84 ILE B CA 1
ATOM 1873 C C . ILE B 1 84 ? 3.406 -17.516 -15.75 1 95.5 84 ILE B C 1
ATOM 1875 O O . ILE B 1 84 ? 2.529 -17.25 -16.578 1 95.5 84 ILE B O 1
ATOM 1879 N N . PRO B 1 85 ? 3.184 -18.281 -14.781 1 95.06 85 PRO B N 1
ATOM 1880 C CA . PRO B 1 85 ? 1.836 -18.797 -14.547 1 95.06 85 PRO B CA 1
ATOM 1881 C C . PRO B 1 85 ? 0.852 -17.734 -14.086 1 95.06 85 PRO B C 1
ATOM 1883 O O . PRO B 1 85 ? 1.257 -16.734 -13.484 1 95.06 85 PRO B O 1
ATOM 1886 N N . PRO B 1 86 ? -0.381 -17.922 -14.352 1 93.25 86 PRO B N 1
ATOM 1887 C CA . PRO B 1 86 ? -1.387 -16.953 -13.914 1 93.25 86 PRO B CA 1
ATOM 1888 C C . PRO B 1 86 ? -1.521 -16.891 -12.391 1 93.25 86 PRO B C 1
ATOM 1890 O O . PRO B 1 86 ? -1.942 -15.867 -11.852 1 93.25 86 PRO B O 1
ATOM 1893 N N . ASP B 1 87 ? -1.156 -18.062 -11.719 1 95.81 87 ASP B N 1
ATOM 1894 C CA . ASP B 1 87 ? -1.188 -18.078 -10.258 1 95.81 87 ASP B CA 1
ATOM 1895 C C . ASP B 1 87 ? -0.065 -18.953 -9.695 1 95.81 87 ASP B C 1
ATOM 1897 O O . ASP B 1 87 ? 0.499 -19.781 -10.414 1 95.81 87 ASP B O 1
ATOM 1901 N N . VAL B 1 88 ? 0.28 -18.719 -8.406 1 97.44 88 VAL B N 1
ATOM 1902 C CA . VAL B 1 88 ? 1.275 -19.516 -7.684 1 97.44 88 VAL B CA 1
ATOM 1903 C C . VAL B 1 88 ? 0.61 -20.25 -6.523 1 97.44 88 VAL B C 1
ATOM 1905 O O . VAL B 1 88 ? -0.199 -19.672 -5.797 1 97.44 88 VAL B O 1
ATOM 1908 N N . LYS B 1 89 ? 0.941 -21.453 -6.434 1 95.5 89 LYS B N 1
ATOM 1909 C CA . LYS B 1 89 ? 0.405 -22.25 -5.328 1 95.5 89 LYS B CA 1
ATOM 1910 C C . LYS B 1 89 ? 1.34 -22.203 -4.121 1 95.5 89 LYS B C 1
ATOM 1912 O O . LYS B 1 89 ? 2.549 -22.391 -4.262 1 95.5 89 LYS B O 1
ATOM 1917 N N . HIS B 1 90 ? 0.697 -21.891 -3.018 1 94.5 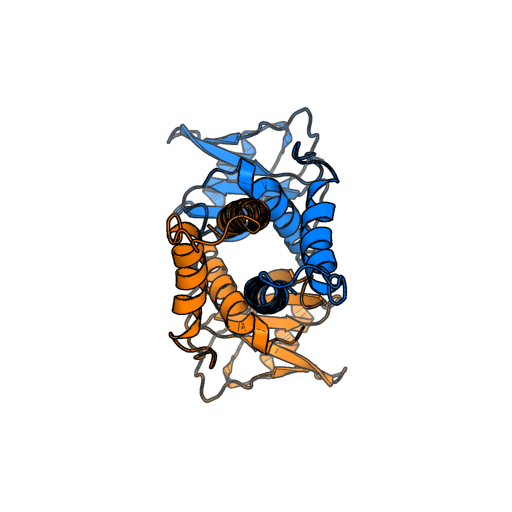90 HIS B N 1
ATOM 1918 C CA . HIS B 1 90 ? 1.471 -21.984 -1.786 1 94.5 90 HIS B CA 1
ATOM 1919 C C . HIS B 1 90 ? 1.879 -23.438 -1.507 1 94.5 90 HIS B C 1
ATOM 1921 O O . HIS B 1 90 ? 1.067 -24.344 -1.644 1 94.5 90 HIS B O 1
ATOM 1927 N N . PRO B 1 91 ? 3.107 -23.734 -1.092 1 88.94 91 PRO B N 1
ATOM 1928 C CA . PRO B 1 91 ? 3.617 -25.094 -1.024 1 88.94 91 PRO B CA 1
ATOM 1929 C C . PRO B 1 91 ? 2.883 -25.953 0.009 1 88.94 91 PRO B C 1
ATOM 1931 O O . PRO B 1 91 ? 2.729 -27.156 -0.18 1 88.94 91 PRO B O 1
ATOM 1934 N N . THR B 1 92 ? 2.377 -25.344 1.141 1 88.88 92 THR B N 1
ATOM 1935 C CA . THR B 1 92 ? 1.794 -26.125 2.227 1 88.88 92 THR B CA 1
ATOM 1936 C C . THR B 1 92 ? 0.271 -26.031 2.203 1 88.88 92 THR B C 1
ATOM 1938 O O . THR B 1 92 ? -0.421 -27.047 2.332 1 88.88 92 THR B O 1
ATOM 1941 N N . THR B 1 93 ? -0.353 -24.859 1.983 1 88.44 93 THR B N 1
ATOM 1942 C CA . THR B 1 93 ? -1.794 -24.641 2.08 1 88.44 93 THR B CA 1
ATOM 1943 C C . THR B 1 93 ? -2.467 -24.891 0.73 1 88.44 93 THR B C 1
ATOM 1945 O O . THR B 1 93 ? -3.686 -25.062 0.661 1 88.44 93 THR B O 1
ATOM 1948 N N . GLU B 1 94 ? -1.799 -24.828 -0.267 1 88 94 GLU B N 1
ATOM 1949 C CA . GLU B 1 94 ? -2.277 -25.016 -1.635 1 88 94 GLU B CA 1
ATOM 1950 C C . GLU B 1 94 ? -3.176 -23.859 -2.061 1 88 94 GLU B C 1
ATOM 1952 O O . GLU B 1 94 ? -3.943 -23.969 -3.018 1 88 94 GLU B O 1
ATOM 1957 N N . ASP B 1 95 ? -3.092 -22.797 -1.319 1 93.62 95 ASP B N 1
ATOM 1958 C CA . ASP B 1 95 ? -3.779 -21.594 -1.745 1 93.62 95 ASP B CA 1
ATOM 1959 C C . ASP B 1 95 ? -3.207 -21.062 -3.061 1 93.62 95 ASP B C 1
ATOM 1961 O O . ASP B 1 95 ? -1.994 -21.109 -3.277 1 93.62 95 ASP B O 1
ATOM 1965 N N . SER B 1 96 ? -4.09 -20.609 -3.904 1 95.38 96 SER B N 1
ATOM 1966 C CA . SER B 1 96 ? -3.697 -20.031 -5.191 1 95.38 96 SER B CA 1
ATOM 1967 C C . SER B 1 96 ? -3.527 -18.531 -5.098 1 95.38 96 SER B C 1
ATOM 1969 O O . SER B 1 96 ? -4.445 -17.812 -4.68 1 95.38 96 SER B O 1
ATOM 1971 N N . TRP B 1 97 ? -2.357 -18.047 -5.48 1 97.5 97 TRP B N 1
ATOM 1972 C CA . TRP B 1 97 ? -2.072 -16.609 -5.492 1 97.5 97 TRP B CA 1
ATOM 1973 C C . TRP B 1 97 ? -1.995 -16.078 -6.922 1 97.5 97 TRP B C 1
ATOM 1975 O O . TRP B 1 97 ? -0.979 -16.25 -7.598 1 97.5 97 TRP B O 1
ATOM 1985 N N . PRO B 1 98 ? -2.984 -15.398 -7.441 1 97.25 98 PRO B N 1
ATOM 1986 C CA . PRO B 1 98 ? -2.898 -14.789 -8.766 1 97.25 98 PRO B CA 1
ATOM 1987 C C . PRO B 1 98 ? -1.707 -13.844 -8.906 1 97.25 98 PRO B C 1
ATOM 1989 O O . PRO B 1 98 ? -1.333 -13.164 -7.941 1 97.25 98 PRO B O 1
ATOM 1992 N N . VAL B 1 99 ? -1.174 -13.836 -10.039 1 97.25 99 VAL B N 1
ATOM 1993 C CA . VAL B 1 99 ? -0.028 -12.984 -10.352 1 97.25 99 VAL B CA 1
ATOM 1994 C C . VAL B 1 99 ? -0.391 -12.016 -11.469 1 97.25 99 VAL B C 1
ATOM 1996 O O . VAL B 1 99 ? -0.978 -12.406 -12.477 1 97.25 99 VAL B O 1
ATOM 1999 N N . ILE B 1 100 ? -0.064 -10.688 -11.32 1 96.62 100 ILE B N 1
ATOM 2000 C CA . ILE B 1 100 ? -0.325 -9.633 -12.297 1 96.62 100 ILE B CA 1
ATOM 2001 C C . ILE B 1 100 ? 0.994 -9.023 -12.766 1 96.62 100 ILE B C 1
ATOM 2003 O O . ILE B 1 100 ? 1.834 -8.641 -11.945 1 96.62 100 ILE B O 1
ATOM 2007 N N . ILE B 1 101 ? 1.24 -9 -13.977 1 97 101 ILE B N 1
ATOM 2008 C CA . ILE B 1 101 ? 2.41 -8.344 -14.547 1 97 101 ILE B CA 1
ATOM 2009 C C . ILE B 1 101 ? 1.965 -7.285 -15.555 1 97 101 ILE B C 1
ATOM 2011 O O . ILE B 1 101 ? 0.817 -7.293 -16 1 97 101 ILE B O 1
ATOM 2015 N N . VAL B 1 102 ? 2.932 -6.332 -15.805 1 92.31 102 VAL B N 1
ATOM 2016 C CA . VAL B 1 102 ? 2.662 -5.301 -16.797 1 92.31 102 VAL B CA 1
ATOM 2017 C C . VAL B 1 102 ? 2.73 -5.902 -18.203 1 92.31 102 VAL B C 1
ATOM 2019 O O . VAL B 1 102 ? 3.635 -6.684 -18.516 1 92.31 102 VAL B O 1
ATOM 2022 N N . GLY B 1 103 ? 1.916 -5.414 -18.969 1 76.69 103 GLY B N 1
ATOM 2023 C CA . GLY B 1 103 ? 1.923 -5.867 -20.344 1 76.69 103 GLY B CA 1
ATOM 2024 C C . GLY B 1 103 ? 0.973 -7.023 -20.609 1 76.69 103 GLY B C 1
ATOM 2025 O O . GLY B 1 103 ? 0.742 -7.398 -21.75 1 76.69 103 GLY B O 1
ATOM 2026 N N . GLU B 1 104 ? 0.799 -7.715 -19.516 1 61.12 104 GLU B N 1
ATOM 2027 C CA . GLU B 1 104 ? -0.176 -8.773 -19.781 1 61.12 104 GLU B CA 1
ATOM 2028 C C . GLU B 1 104 ? -1.493 -8.188 -20.281 1 61.12 104 GLU B C 1
ATOM 2030 O O . GLU B 1 104 ? -1.97 -7.176 -19.766 1 61.12 104 GLU B O 1
ATOM 2035 N N . ARG B 1 105 ? -1.544 -8.086 -21.531 1 44.94 105 ARG B N 1
ATOM 2036 C CA . ARG B 1 105 ? -2.752 -7.73 -22.281 1 44.94 105 ARG B CA 1
ATOM 2037 C C . ARG B 1 105 ? -4 -8.188 -21.531 1 44.94 105 ARG B C 1
ATOM 2039 O O . ARG B 1 105 ? -4.219 -9.391 -21.359 1 44.94 105 ARG B O 1
ATOM 2046 N N . THR B 1 106 ? -4.137 -7.598 -20.328 1 44.75 106 THR B N 1
ATOM 2047 C CA . THR B 1 106 ? -5.512 -7.945 -20 1 44.75 106 THR B CA 1
ATOM 2048 C C . THR B 1 106 ? -6.379 -7.988 -21.25 1 44.75 106 THR B C 1
ATOM 2050 O O . THR B 1 106 ? -6.121 -7.262 -22.219 1 44.75 106 THR B O 1
ATOM 2053 N N . ALA B 1 107 ? -6.91 -9.164 -21.453 1 34 107 ALA B N 1
ATOM 2054 C CA . ALA B 1 107 ? -7.906 -9.266 -22.516 1 34 107 ALA B CA 1
ATOM 2055 C C . ALA B 1 107 ? -8.703 -7.969 -22.656 1 34 107 ALA B C 1
ATOM 2057 O O . ALA B 1 107 ? -9.609 -7.871 -23.484 1 34 107 ALA B O 1
ATOM 2058 N N . LEU B 1 108 ? -8.828 -7.316 -21.484 1 36.78 108 LEU B N 1
ATOM 2059 C CA . LEU B 1 108 ? -9.672 -6.152 -21.766 1 36.78 108 LEU B CA 1
ATOM 2060 C C . LEU B 1 108 ? -8.922 -5.129 -22.609 1 36.78 108 LEU B C 1
ATOM 2062 O O . LEU B 1 108 ? -7.895 -4.598 -22.188 1 36.78 108 LEU B O 1
ATOM 2066 N N . GLY B 1 109 ? -8.398 -5.516 -23.672 1 30.94 109 GLY B N 1
ATOM 2067 C CA . GLY B 1 109 ? -7.906 -4.688 -24.766 1 30.94 109 GLY B CA 1
ATOM 2068 C C . GLY B 1 109 ? -8.242 -3.217 -24.594 1 30.94 109 GLY B C 1
ATOM 2069 O O . GLY B 1 109 ? -9.031 -2.852 -23.719 1 30.94 109 GLY B O 1
ATOM 2070 N N . ASP B 1 110 ? -7.48 -2.125 -25.5 1 35.75 110 ASP B N 1
ATOM 2071 C CA . ASP B 1 110 ? -7.715 -0.751 -25.938 1 35.75 110 ASP B CA 1
ATOM 2072 C C . ASP B 1 110 ? -9.203 -0.411 -25.906 1 35.75 110 ASP B C 1
ATOM 2074 O O . ASP B 1 110 ? -9.586 0.743 -26.094 1 35.75 110 ASP B O 1
ATOM 2078 N N . ALA B 1 111 ? -9.984 -1.285 -26.109 1 33.25 111 ALA B N 1
ATOM 2079 C CA . ALA B 1 111 ? -11.391 -1.08 -26.469 1 33.25 111 ALA B CA 1
ATOM 2080 C C . ALA B 1 111 ? -12.195 -0.578 -25.281 1 33.25 111 ALA B C 1
ATOM 2082 O O . ALA B 1 111 ? -13.266 0.015 -25.453 1 33.25 111 ALA B O 1
ATOM 2083 N N . VAL B 1 112 ? -11.922 -1.092 -24.078 1 30.78 112 VAL B N 1
ATOM 2084 C CA . VAL B 1 112 ? -12.891 -0.786 -23.031 1 30.78 112 VAL B CA 1
ATOM 2085 C C . VAL B 1 112 ? -12.508 0.521 -22.328 1 30.78 112 VAL B C 1
ATOM 2087 O O . VAL B 1 112 ? -13.359 1.188 -21.734 1 30.78 112 VAL B O 1
ATOM 2090 N N . LYS B 1 113 ? -11.227 0.72 -22.141 1 40.59 113 LYS B N 1
ATOM 2091 C CA . LYS B 1 113 ? -10.891 1.961 -21.453 1 40.59 113 LYS B CA 1
ATOM 2092 C C . LYS B 1 113 ? -11.492 3.168 -22.172 1 40.59 113 LYS B C 1
ATOM 2094 O O . LYS B 1 113 ? -11.734 4.207 -21.547 1 40.59 113 LYS B O 1
ATOM 2099 N N . THR B 1 114 ? -11.492 3.037 -23.5 1 35.66 114 THR B N 1
ATOM 2100 C CA . THR B 1 114 ? -12.023 4.066 -24.391 1 35.66 114 THR B CA 1
ATOM 2101 C C . THR B 1 114 ? -13.516 4.277 -24.141 1 35.66 114 THR B C 1
ATOM 2103 O O . THR B 1 114 ? -13.984 5.418 -24.109 1 35.66 114 THR B O 1
ATOM 2106 N N . PRO B 1 115 ? -14.172 3.156 -24.062 1 35.84 115 PRO B N 1
ATOM 2107 C CA . PRO B 1 115 ? -15.609 3.408 -23.984 1 35.84 115 PRO B CA 1
ATOM 2108 C C . PRO B 1 115 ? -16.047 3.992 -22.641 1 35.84 115 PRO B C 1
ATOM 2110 O O . PRO B 1 115 ? -16.938 4.84 -22.594 1 35.84 115 PRO B O 1
ATOM 2113 N N . LEU B 1 116 ? -15.344 3.475 -21.562 1 35.81 116 LEU B N 1
ATOM 2114 C CA . LEU B 1 116 ? -15.82 3.932 -20.266 1 35.81 116 LEU B CA 1
ATOM 2115 C C . LEU B 1 116 ? -15.375 5.363 -20 1 35.81 116 LEU B C 1
ATOM 2117 O O . LEU B 1 116 ? -16.141 6.164 -19.453 1 35.81 116 LEU B O 1
ATOM 2121 N N . LYS B 1 117 ? -14.102 5.637 -20.266 1 39.06 117 LYS B N 1
ATOM 2122 C CA . LYS B 1 117 ? -13.727 7.047 -20.234 1 39.06 117 LYS B CA 1
ATOM 2123 C C . LYS B 1 117 ? -14.531 7.863 -21.234 1 39.06 117 LYS B C 1
ATOM 2125 O O . LYS B 1 117 ? -14.977 8.969 -20.922 1 39.06 117 LYS B O 1
ATOM 2130 N N . SER B 1 118 ? -14.711 7.281 -22.406 1 36.94 118 SER B N 1
ATOM 2131 C CA . SER B 1 118 ? -15.547 7.879 -23.438 1 36.94 118 SER B CA 1
ATOM 2132 C C . SER B 1 118 ? -17 7.969 -22.984 1 36.94 118 SER B C 1
ATOM 2134 O O . SER B 1 118 ? -17.703 8.914 -23.328 1 36.94 118 SER B O 1
ATOM 2136 N N . LEU B 1 119 ? -17.422 6.98 -22.266 1 37.47 119 LEU B N 1
ATOM 2137 C CA . LEU B 1 119 ? -18.781 7.012 -21.75 1 37.47 119 LEU B CA 1
ATOM 2138 C C . LEU B 1 119 ? -18.922 8.047 -20.641 1 37.47 119 LEU B C 1
ATOM 2140 O O . LEU B 1 119 ? -19.906 8.781 -20.594 1 37.47 119 LEU B O 1
ATOM 2144 N N . LEU B 1 120 ? -17.938 8.039 -19.844 1 38.09 120 LEU B N 1
ATOM 2145 C CA . LEU B 1 120 ? -17.953 9.078 -18.812 1 38.09 120 LEU B CA 1
ATOM 2146 C C . LEU B 1 120 ? -17.766 10.461 -19.438 1 38.09 120 LEU B C 1
ATOM 2148 O O . LEU B 1 120 ? -18.422 11.422 -19.031 1 38.09 120 LEU B O 1
ATOM 2152 N N . ASP B 1 121 ? -16.828 10.617 -20.359 1 39.78 121 ASP B N 1
ATOM 2153 C CA . ASP B 1 121 ? -16.672 11.852 -21.125 1 39.78 121 ASP B CA 1
ATOM 2154 C C . ASP B 1 121 ? -17.922 12.133 -21.953 1 39.78 121 ASP B C 1
ATOM 2156 O O . ASP B 1 121 ? -18.297 13.297 -22.156 1 39.78 121 ASP B O 1
ATOM 2160 N N . ALA B 1 122 ? -18.562 11.086 -22.594 1 36.5 122 ALA B N 1
ATOM 2161 C CA . ALA B 1 122 ? -19.797 11.211 -23.359 1 36.5 122 ALA B CA 1
ATOM 2162 C C . ALA B 1 122 ? -20.969 11.578 -22.453 1 36.5 122 ALA B C 1
ATOM 2164 O O . ALA B 1 122 ? -21.859 12.312 -22.859 1 36.5 122 ALA B O 1
ATOM 2165 N N . SER B 1 123 ? -21.047 11.023 -21.312 1 36.25 123 SER B N 1
ATOM 2166 C CA . SER B 1 123 ? -22.094 11.383 -20.359 1 36.25 123 SER B CA 1
ATOM 2167 C C . SER B 1 123 ? -21.875 12.789 -19.797 1 36.25 123 SER B C 1
ATOM 2169 O O . SER B 1 123 ? -22.828 13.422 -19.328 1 36.25 123 SER B O 1
ATOM 2171 N N . ALA B 1 124 ? -20.625 13.172 -19.672 1 32.72 124 ALA B N 1
ATOM 2172 C CA . ALA B 1 124 ? -20.375 14.578 -19.359 1 32.72 124 ALA B CA 1
ATOM 2173 C C . ALA B 1 124 ? -20.797 15.469 -20.531 1 32.72 124 ALA B C 1
ATOM 2175 O O . ALA B 1 124 ? -21.094 16.656 -20.328 1 32.72 124 ALA B O 1
ATOM 2176 N N . SER B 1 125 ? -20.344 15.117 -21.766 1 30.84 125 SER B N 1
ATOM 2177 C CA . SER B 1 125 ? -20.703 15.914 -22.938 1 30.84 125 SER B CA 1
ATOM 2178 C C . SER B 1 125 ? -22.188 15.797 -23.266 1 30.84 125 SER B C 1
ATOM 2180 O O . SER B 1 125 ? -22.688 16.484 -24.156 1 30.84 125 SER B O 1
ATOM 2182 N N . ASN B 1 126 ? -22.734 14.586 -23.156 1 32.09 126 ASN B N 1
ATOM 2183 C CA . ASN B 1 126 ? -24.156 14.578 -23.531 1 32.09 126 ASN B CA 1
ATOM 2184 C C . ASN B 1 126 ? -24.969 15.539 -22.672 1 32.09 126 ASN B C 1
ATOM 2186 O O . ASN B 1 126 ? -25.391 15.195 -21.578 1 32.09 126 ASN B O 1
ATOM 2190 N N . ASP B 1 127 ? -24.516 16.828 -22.578 1 32.53 127 ASP B N 1
ATOM 2191 C CA . ASP B 1 127 ? -25.375 17.969 -22.297 1 32.53 127 ASP B CA 1
ATOM 2192 C C . ASP B 1 127 ? -26.75 17.797 -22.922 1 32.53 127 ASP B C 1
ATOM 2194 O O . ASP B 1 127 ? -27.766 18.016 -22.266 1 32.53 127 ASP B O 1
ATOM 2198 N N . SER B 1 128 ? -26.859 18.141 -24.25 1 29.19 128 SER B N 1
ATOM 2199 C CA . SER B 1 128 ? -27.969 18.688 -25.031 1 29.19 128 SER B CA 1
ATOM 2200 C C . SER B 1 128 ? -28.938 17.578 -25.453 1 29.19 128 SER B C 1
ATOM 2202 O O . SER B 1 128 ? -29.828 17.812 -26.281 1 29.19 128 SER B O 1
ATOM 2204 N N . ALA B 1 129 ? -28.578 16.391 -25.844 1 31.08 129 ALA B N 1
ATOM 2205 C CA . ALA B 1 129 ? -29.719 15.836 -26.562 1 31.08 129 ALA B CA 1
ATOM 2206 C C . ALA B 1 129 ? -30.984 15.898 -25.719 1 31.08 129 ALA B C 1
ATOM 2208 O O . ALA B 1 129 ? -31 15.422 -24.578 1 31.08 129 ALA B O 1
ATOM 2209 N N . GLU B 1 130 ? -31.656 17.141 -25.891 1 31.31 130 GLU B N 1
ATOM 2210 C CA . GLU B 1 130 ? -33.062 17.422 -25.672 1 31.31 130 GLU B CA 1
ATOM 2211 C C . GLU B 1 130 ? -33.938 16.188 -25.875 1 31.31 130 GLU B C 1
ATOM 2213 O O . GLU B 1 130 ? -34.125 15.742 -27 1 31.31 130 GLU B O 1
ATOM 2218 N N . TYR B 1 131 ? -33.5 14.961 -25.391 1 33.31 131 TYR B N 1
ATOM 2219 C CA . TYR B 1 131 ? -34.625 14.039 -25.609 1 33.31 131 TYR B CA 1
ATOM 2220 C C . TYR B 1 131 ? -35.938 14.727 -25.297 1 33.31 131 TYR B C 1
ATOM 2222 O O . TYR B 1 131 ? -36.062 15.492 -24.344 1 33.31 131 TYR B O 1
ATOM 2230 N N . GLY B 1 132 ? -36.594 15.25 -26.422 1 30.19 132 GLY B N 1
ATOM 2231 C CA . GLY B 1 132 ? -37.781 16.016 -26.625 1 30.19 132 GLY B CA 1
ATOM 2232 C C . GLY B 1 132 ? -38.75 15.945 -25.453 1 30.19 132 GLY B C 1
ATOM 2233 O O . GLY B 1 132 ? -39.625 16.781 -25.312 1 30.19 132 GLY B O 1
ATOM 2234 N N . HIS B 1 133 ? -39.281 14.68 -25.109 1 33.31 133 HIS B N 1
ATOM 2235 C CA . HIS B 1 133 ? -40.625 14.539 -24.531 1 33.31 133 HIS B CA 1
ATOM 2236 C C . HIS B 1 133 ? -40.625 14.969 -23.078 1 33.31 133 HIS B C 1
ATOM 2238 O O . HIS B 1 133 ? -39.594 14.914 -22.406 1 33.31 133 HIS B O 1
ATOM 2244 N N . SER B 1 134 ? -41.625 15.867 -22.453 1 32.56 134 SER B N 1
ATOM 2245 C CA . SER B 1 134 ? -42 16.625 -21.266 1 32.56 134 SER B CA 1
ATOM 2246 C C . SER B 1 134 ? -41.469 15.961 -19.984 1 32.56 134 SER B C 1
ATOM 2248 O O . SER B 1 134 ? -41.031 16.641 -19.078 1 32.56 134 SER B O 1
ATOM 2250 N N . GLY B 1 135 ? -41.844 14.695 -19.547 1 36.44 135 GLY B N 1
ATOM 2251 C CA . GLY B 1 135 ? -41.812 14.172 -18.188 1 36.44 135 GLY B CA 1
ATOM 2252 C C . GLY B 1 135 ? -40.406 13.875 -17.688 1 36.44 135 GLY B C 1
ATOM 2253 O O . GLY B 1 135 ? -40.25 13.516 -16.516 1 36.44 135 GLY B O 1
ATOM 2254 N N . CYS B 1 136 ? -39.375 13.656 -18.484 1 37.03 136 CYS B N 1
ATOM 2255 C CA . CYS B 1 136 ? -38.156 12.93 -18.188 1 37.03 136 CYS B CA 1
ATOM 2256 C C . CYS B 1 136 ? -37.031 13.883 -17.781 1 37.03 136 CYS B C 1
ATOM 2258 O O . CYS B 1 136 ? -35.875 13.5 -17.719 1 37.03 136 CYS B O 1
ATOM 2260 N N . TRP B 1 137 ? -37.344 15.148 -17.688 1 41.44 137 TRP B N 1
ATOM 2261 C CA . TRP B 1 137 ? -36.281 16.125 -17.375 1 41.44 137 TRP B CA 1
ATOM 2262 C C . TRP B 1 137 ? -35.688 15.867 -16 1 41.44 137 TRP B C 1
ATOM 2264 O O . TRP B 1 137 ? -34.5 16.125 -15.789 1 41.44 137 TRP B O 1
ATOM 2274 N N . ILE B 1 138 ? -36.5 15.422 -14.992 1 41.44 138 ILE B N 1
ATOM 2275 C CA . ILE B 1 138 ? -36 15.32 -13.633 1 41.44 138 ILE B CA 1
ATOM 2276 C C . ILE B 1 138 ? -35 14.188 -13.531 1 41.44 138 ILE B C 1
ATOM 2278 O O . ILE B 1 138 ? -33.969 14.305 -12.844 1 41.44 138 ILE B O 1
ATOM 2282 N N . CYS B 1 139 ? -35.25 13.188 -14.258 1 38.31 139 CYS B N 1
ATOM 2283 C CA . CYS B 1 139 ? -34.344 12.031 -14.156 1 38.31 139 CYS B CA 1
ATOM 2284 C C . CYS B 1 139 ? -33 12.32 -14.805 1 38.31 139 CYS B C 1
ATOM 2286 O O . CYS B 1 139 ? -31.969 11.906 -14.289 1 38.31 139 CYS B O 1
ATOM 2288 N N . CYS B 1 140 ? -33 13.086 -15.867 1 44.34 140 CYS B N 1
ATOM 2289 C CA . CYS B 1 140 ? -31.75 13.367 -16.562 1 44.34 140 CYS B CA 1
ATOM 2290 C C . CYS B 1 140 ? -30.844 14.25 -15.711 1 44.34 140 CYS B C 1
ATOM 2292 O O . CYS B 1 140 ? -29.625 14.055 -15.68 1 44.34 140 CYS B O 1
ATOM 2294 N N . ARG B 1 141 ? -31.391 15.211 -15.008 1 46.12 141 ARG B N 1
ATOM 2295 C CA . ARG B 1 141 ? -30.531 16.047 -14.18 1 46.12 141 ARG B CA 1
ATOM 2296 C C . ARG B 1 141 ? -29.891 15.25 -13.055 1 46.12 141 ARG B C 1
ATOM 2298 O O . ARG B 1 141 ? -28.719 15.445 -12.734 1 46.12 141 ARG B O 1
ATOM 2305 N N . LYS B 1 142 ? -30.609 14.234 -12.516 1 44.78 142 LYS B N 1
ATOM 2306 C CA . LYS B 1 142 ? -30.031 13.453 -11.43 1 44.78 142 LYS B CA 1
ATOM 2307 C C . LYS B 1 142 ? -28.891 12.57 -11.938 1 44.78 142 LYS B C 1
ATOM 2309 O O . LYS B 1 142 ? -27.875 12.398 -11.258 1 44.78 142 LYS B O 1
ATOM 2314 N N . LEU B 1 143 ? -29.062 12.086 -13.156 1 47.56 143 LEU B N 1
ATOM 2315 C CA . LEU B 1 143 ? -28.016 11.242 -13.695 1 47.56 143 LEU B CA 1
ATOM 2316 C C . LEU B 1 143 ? -26.766 12.055 -14.023 1 47.56 143 LEU B C 1
ATOM 2318 O O . LEU B 1 143 ? -25.641 11.609 -13.773 1 47.56 143 LEU B O 1
ATOM 2322 N N . ARG B 1 144 ? -26.984 13.234 -14.477 1 49.47 144 ARG B N 1
ATOM 2323 C CA . ARG B 1 144 ? -25.797 14.047 -14.727 1 49.47 144 ARG B CA 1
ATOM 2324 C C . ARG B 1 144 ? -25.094 14.422 -13.422 1 49.47 144 ARG B C 1
ATOM 2326 O O . ARG B 1 144 ? -23.875 14.43 -13.359 1 49.47 144 ARG B O 1
ATOM 2333 N N . SER B 1 145 ? -25.953 14.742 -12.461 1 45.16 145 SER B N 1
ATOM 2334 C CA . SER B 1 145 ? -25.312 15.07 -11.188 1 45.16 145 SER B CA 1
ATOM 2335 C C . SER B 1 145 ? -24.578 13.859 -10.617 1 45.16 145 SER B C 1
ATOM 2337 O O . SER B 1 145 ? -23.516 14 -10.016 1 45.16 145 SER B O 1
ATOM 2339 N N . LEU B 1 146 ? -25.062 12.695 -10.914 1 46.06 146 LEU B N 1
ATOM 2340 C CA . LEU B 1 146 ? -24.391 11.484 -10.453 1 46.06 146 LEU B CA 1
ATOM 2341 C C . LEU B 1 146 ? -23.141 11.211 -11.281 1 46.06 146 LEU B C 1
ATOM 2343 O O . LEU B 1 146 ? -22.094 10.852 -10.742 1 46.06 146 LEU B O 1
ATOM 2347 N N . LEU B 1 147 ? -23.25 11.422 -12.531 1 44.78 147 LEU B N 1
ATOM 2348 C CA . LEU B 1 147 ? -22.094 11.18 -13.375 1 44.78 147 LEU B CA 1
ATOM 2349 C C . LEU B 1 147 ? -21 12.203 -13.094 1 44.78 147 LEU B C 1
ATOM 2351 O O . LEU B 1 147 ? -19.812 11.867 -13.102 1 44.78 147 LEU B O 1
ATOM 2355 N N . VAL B 1 148 ? -21.344 13.5 -12.859 1 44.56 148 VAL B N 1
ATOM 2356 C CA . VAL B 1 148 ? -20.344 14.484 -12.469 1 44.56 148 VAL B CA 1
ATOM 2357 C C . VAL B 1 148 ? -19.703 14.086 -11.141 1 44.56 148 VAL B C 1
ATOM 2359 O O . VAL B 1 148 ? -18.484 14.195 -10.969 1 44.56 148 VAL B O 1
ATOM 2362 N N . LYS B 1 149 ? -20.531 13.516 -10.359 1 44.88 149 LYS B N 1
ATOM 2363 C CA . LYS B 1 149 ? -19.984 13.102 -9.07 1 44.88 149 LYS B CA 1
ATOM 2364 C C . LYS B 1 149 ? -19.094 11.875 -9.219 1 44.88 149 LYS B C 1
ATOM 2366 O O . LYS B 1 149 ? -18.031 11.789 -8.602 1 44.88 149 LYS B O 1
ATOM 2371 N N . ILE B 1 150 ? -19.5 10.992 -9.977 1 40.75 150 ILE B N 1
ATOM 2372 C CA . ILE B 1 150 ? -18.672 9.82 -10.234 1 40.75 150 ILE B CA 1
ATOM 2373 C C . ILE B 1 150 ? -17.406 10.227 -10.992 1 40.75 150 ILE B C 1
ATOM 2375 O O . ILE B 1 150 ? -16.312 9.766 -10.688 1 40.75 150 ILE B O 1
ATOM 2379 N N . ALA B 1 151 ? -17.609 11.062 -12.055 1 39.59 151 ALA B N 1
ATOM 2380 C CA . ALA B 1 151 ? -16.422 11.555 -12.766 1 39.59 151 ALA B CA 1
ATOM 2381 C C . ALA B 1 151 ? -15.484 12.289 -11.812 1 39.59 151 ALA B C 1
ATOM 2383 O O . ALA B 1 151 ? -14.258 12.203 -11.953 1 39.59 151 ALA B O 1
ATOM 2384 N N . ALA B 1 152 ? -16.016 13.023 -10.945 1 36.41 152 ALA B N 1
ATOM 2385 C CA . ALA B 1 152 ? -15.18 13.727 -9.977 1 36.41 152 ALA B CA 1
ATOM 2386 C C . ALA B 1 152 ? -14.445 12.734 -9.07 1 36.41 152 ALA B C 1
ATOM 2388 O O . ALA B 1 152 ? -13.352 13.016 -8.594 1 36.41 152 ALA B O 1
ATOM 2389 N N . ILE B 1 153 ? -15.016 11.609 -8.977 1 36.91 153 ILE B N 1
ATOM 2390 C CA . ILE B 1 153 ? -14.367 10.578 -8.164 1 36.91 153 ILE B CA 1
ATOM 2391 C C . ILE B 1 153 ? -13.312 9.859 -9 1 36.91 153 ILE B C 1
ATOM 2393 O O . ILE B 1 153 ? -12.258 9.477 -8.477 1 36.91 153 ILE B O 1
ATOM 2397 N N . VAL B 1 154 ? -13.523 9.703 -10.25 1 36.38 154 VAL B N 1
ATOM 2398 C CA . VAL B 1 154 ? -12.609 8.953 -11.102 1 36.38 154 VAL B CA 1
ATOM 2399 C C . VAL B 1 154 ? -11.609 9.898 -11.75 1 36.38 154 VAL B C 1
ATOM 2401 O O . VAL B 1 154 ? -10.539 9.477 -12.203 1 36.38 154 VAL B O 1
ATOM 2404 N N . ALA B 1 155 ? -11.883 11.148 -12.016 1 35.28 155 ALA B N 1
ATOM 2405 C CA . ALA B 1 155 ? -10.891 12.07 -12.57 1 35.28 155 ALA B CA 1
ATOM 2406 C C . ALA B 1 155 ? -9.852 12.445 -11.523 1 35.28 155 ALA B C 1
ATOM 2408 O O . ALA B 1 155 ? -10.188 12.695 -10.359 1 35.28 155 ALA B O 1
#